Protein AF-A0A6B2GZ49-F1 (afdb_monomer_lite)

Foldseek 3Di:
DWDKDKAFDPQFWDDKWKWKQAPVRDIDTQPDWQWDPDPDRGITIIIGDNPSDPDHDFAKMKIWMWIQHPVRDIDIDIDIDGGDVVVLQVDAQLNVLVVQCLVCVLQVNDQWAALVSVLSLVLCLQPSVSPDSFGDQVSVQVCCCLQPHDHNLVVVLPPVPPSTHHSVSSSVSVVVVCLQVVLPPVPPRIHGSVSVSQSSQCSQPPVNPSTNGSVSPVVVCVSRRHD

Secondary structure (DSSP, 8-state):
-EEEEEEE-SS-EEEEEEEEE-TT--EEEE---EE-S--BTTEEEEEEES-SSS---SEEEEEEEEEEETT--EEEEEEEEEE-HHHHHT--HHHHHHTT-HHHHHTTT-SSEEHHHHHHHHHHHHT--TTSS---HHHHHHHHHHTTS--SHHHHH-SS-SSS--HHHHHHHHHHHTHHHHH-SS-SSEE-HHHHHHHHHHHH-SS-SS---HHHHHHHHHHHS--

InterPro domains:
  IPR011992 EF-hand domain pair [SSF47473] (152-223)
  IPR018247 EF-Hand 1, calcium-binding site [PS00018] (158-170)
  IPR018247 EF-Hand 1, calcium-binding site [PS00018] (205-217)

Organism: NCBI:txid2700082

pLDDT: mean 84.47, std 10.49, range [50.84, 97.06]

Sequence (227 aa):
MAVNVNAWDEKQLKEIRVFLEDPSGTRRKINEVFTGIEEDPKHQNFFAPLLPNNAVTGGVHTLIIEAEDMQKNITVKSLRVHILADKLSELDFNTAFASTGWFEWSNNYETAMNILFFNEAIYSILNQNNWDYSIDTTLVNEFGLDFGGHSQLWKKWDTNKNDHLEYSELEKGMQDLKFFEDWDKNKDNVLSEQELAEGVGKLWDVNKDNVVTPDEYERKLLKYFLP

Structure (mmCIF, N/CA/C/O backbone):
data_AF-A0A6B2GZ49-F1
#
_entry.id   AF-A0A6B2GZ49-F1
#
loop_
_atom_site.group_PDB
_atom_site.id
_atom_site.type_symbol
_atom_site.label_atom_id
_atom_site.label_alt_id
_atom_site.label_comp_id
_atom_site.label_asym_id
_atom_site.label_entity_id
_atom_site.label_seq_id
_atom_site.pdbx_PDB_ins_code
_atom_site.Cartn_x
_atom_site.Cartn_y
_atom_site.Cartn_z
_atom_site.occupancy
_atom_site.B_iso_or_equiv
_atom_site.auth_seq_id
_atom_site.auth_comp_id
_atom_site.auth_asym_id
_atom_site.auth_atom_id
_atom_site.pdbx_PDB_model_num
ATOM 1 N N . MET A 1 1 ? 3.041 -8.804 -5.126 1.00 69.19 1 MET A N 1
ATOM 2 C CA . MET A 1 1 ? 4.426 -9.221 -5.454 1.00 69.19 1 MET A CA 1
ATOM 3 C C . MET A 1 1 ? 5.069 -8.195 -6.382 1.00 69.19 1 MET A C 1
ATOM 5 O O . MET A 1 1 ? 4.459 -7.824 -7.384 1.00 69.19 1 MET A O 1
ATOM 9 N N . ALA A 1 2 ? 6.283 -7.755 -6.058 1.00 72.75 2 ALA A N 1
ATOM 10 C CA . ALA A 1 2 ? 7.067 -6.814 -6.854 1.00 72.75 2 ALA A CA 1
ATOM 11 C C . ALA A 1 2 ? 8.529 -7.271 -6.936 1.00 72.75 2 ALA A C 1
ATOM 13 O O . ALA A 1 2 ? 8.969 -8.119 -6.160 1.00 72.75 2 ALA A O 1
ATOM 14 N N . VAL A 1 3 ? 9.268 -6.725 -7.894 1.00 76.88 3 VAL A N 1
ATOM 15 C CA . VAL A 1 3 ? 10.703 -6.964 -8.064 1.00 76.88 3 VAL A CA 1
ATOM 16 C C . VAL A 1 3 ? 11.429 -5.658 -7.795 1.00 76.88 3 VAL A C 1
ATO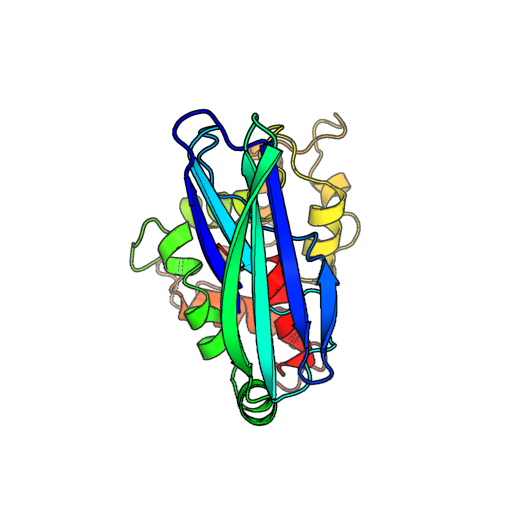M 18 O O . VAL A 1 3 ? 11.111 -4.650 -8.423 1.00 76.88 3 VAL A O 1
ATOM 21 N N . ASN A 1 4 ? 12.410 -5.680 -6.894 1.00 80.44 4 ASN A N 1
ATOM 22 C CA . ASN A 1 4 ? 13.326 -4.557 -6.741 1.00 80.44 4 ASN A CA 1
ATOM 23 C C . ASN A 1 4 ? 14.253 -4.490 -7.966 1.00 80.44 4 ASN A C 1
ATOM 25 O O . ASN A 1 4 ? 14.882 -5.486 -8.342 1.00 80.44 4 ASN A O 1
ATOM 29 N N . VAL A 1 5 ? 14.319 -3.319 -8.587 1.00 82.56 5 VAL A N 1
ATOM 30 C CA . VAL A 1 5 ? 15.188 -3.018 -9.715 1.00 82.56 5 VAL A CA 1
ATOM 31 C C . VAL A 1 5 ? 16.199 -1.969 -9.280 1.00 82.56 5 VAL A C 1
ATOM 33 O O . VAL A 1 5 ? 15.833 -0.858 -8.911 1.00 82.56 5 VAL A O 1
ATOM 36 N N . ASN A 1 6 ? 17.479 -2.314 -9.403 1.00 86.50 6 ASN A N 1
ATOM 37 C CA . ASN A 1 6 ? 18.593 -1.400 -9.202 1.00 86.50 6 ASN A CA 1
ATOM 38 C C . ASN A 1 6 ? 19.310 -1.186 -10.542 1.00 86.50 6 ASN A C 1
ATOM 40 O O . ASN A 1 6 ? 19.828 -2.137 -11.138 1.00 86.50 6 ASN A O 1
ATOM 44 N N . ALA A 1 7 ? 19.288 0.047 -11.040 1.00 85.88 7 ALA A N 1
ATOM 45 C CA . ALA A 1 7 ? 19.901 0.436 -12.300 1.00 85.88 7 ALA A CA 1
ATOM 46 C C . ALA A 1 7 ? 20.986 1.482 -12.056 1.00 85.88 7 ALA A C 1
ATOM 48 O O . ALA A 1 7 ? 20.777 2.429 -11.302 1.00 85.88 7 ALA A O 1
ATOM 49 N N . TRP A 1 8 ? 22.122 1.326 -12.736 1.00 88.38 8 TRP A N 1
ATOM 50 C CA . TRP A 1 8 ? 23.267 2.218 -12.604 1.00 88.38 8 TRP A CA 1
ATOM 51 C C . TRP A 1 8 ? 23.912 2.545 -13.951 1.00 88.38 8 TRP A C 1
ATOM 53 O O . TRP A 1 8 ? 24.100 1.647 -14.775 1.00 88.38 8 TRP A O 1
ATOM 63 N N . ASP A 1 9 ? 24.296 3.809 -14.135 1.00 88.94 9 ASP A N 1
ATOM 64 C CA . ASP A 1 9 ? 25.109 4.282 -15.256 1.00 88.94 9 ASP A CA 1
ATOM 65 C C . ASP A 1 9 ? 26.126 5.356 -14.819 1.00 88.94 9 ASP A C 1
ATOM 67 O O . ASP A 1 9 ? 25.798 6.308 -14.111 1.00 88.94 9 ASP A O 1
ATOM 71 N N . GLU A 1 10 ? 27.380 5.258 -15.277 1.00 85.38 10 GLU A N 1
ATOM 72 C CA . GLU A 1 10 ? 28.442 6.210 -14.908 1.00 85.38 10 GLU A CA 1
ATOM 73 C C . GLU A 1 10 ? 28.181 7.652 -15.381 1.00 85.38 10 GLU A C 1
ATOM 75 O O . GLU A 1 10 ? 28.682 8.616 -14.772 1.00 85.38 10 GLU A O 1
ATOM 80 N N . LYS A 1 11 ? 27.459 7.809 -16.497 1.00 85.38 11 LYS A N 1
ATOM 81 C CA . LYS A 1 11 ? 27.224 9.086 -17.173 1.00 85.38 11 LYS A CA 1
ATOM 82 C C . LYS A 1 11 ? 25.903 9.706 -16.779 1.00 85.38 11 LYS A C 1
ATOM 84 O O . LYS A 1 11 ? 25.941 10.908 -16.533 1.00 85.38 11 LYS A O 1
ATOM 89 N N . GLN A 1 12 ? 24.826 8.919 -16.750 1.00 88.25 12 GLN A N 1
ATOM 90 C CA . GLN A 1 12 ? 23.478 9.184 -16.226 1.00 88.25 12 GLN A CA 1
ATOM 91 C C . GLN A 1 12 ? 22.461 8.313 -16.977 1.00 88.25 12 GLN A C 1
ATOM 93 O O . GLN A 1 12 ? 22.558 8.116 -18.194 1.00 88.25 12 GLN A O 1
ATOM 98 N N . LEU A 1 13 ? 21.434 7.877 -16.255 1.00 87.19 13 LEU A N 1
ATOM 99 C CA . LEU A 1 13 ? 20.252 7.229 -16.805 1.00 87.19 13 LEU A CA 1
ATOM 100 C C . LEU A 1 13 ? 19.323 8.291 -17.405 1.00 87.19 13 LEU A C 1
ATOM 102 O O . LEU A 1 13 ? 19.062 9.325 -16.792 1.00 87.19 13 LEU A O 1
ATOM 106 N N . LYS A 1 14 ? 18.821 8.033 -18.612 1.00 88.69 14 LYS A N 1
ATOM 107 C CA . LYS A 1 14 ? 17.842 8.886 -19.293 1.00 88.69 14 LYS A CA 1
ATOM 108 C C . LYS A 1 14 ? 16.415 8.413 -19.043 1.00 88.69 14 LYS A C 1
ATOM 110 O O . LYS A 1 14 ? 15.544 9.222 -18.747 1.00 88.69 14 LYS A O 1
ATOM 115 N N . GLU A 1 15 ? 16.159 7.123 -19.232 1.00 87.88 15 GLU A N 1
ATOM 116 C CA . GLU A 1 15 ? 14.835 6.529 -19.038 1.00 87.88 15 GLU A CA 1
ATOM 117 C C . GLU A 1 15 ? 14.992 5.069 -18.618 1.00 87.88 15 GLU A C 1
ATOM 119 O O . GLU A 1 15 ? 15.836 4.348 -19.154 1.00 87.88 15 GLU A O 1
ATOM 124 N N . ILE A 1 16 ? 14.135 4.617 -17.705 1.00 87.62 16 ILE A N 1
ATOM 125 C CA . ILE A 1 16 ? 13.934 3.196 -17.448 1.00 87.62 16 ILE A CA 1
ATOM 126 C C . ILE A 1 16 ? 12.504 2.834 -17.827 1.00 87.62 16 ILE A C 1
ATOM 128 O O . ILE A 1 16 ? 11.543 3.473 -17.402 1.00 87.62 16 ILE A O 1
ATOM 132 N N . ARG A 1 17 ? 12.361 1.797 -18.651 1.00 90.44 17 ARG A N 1
ATOM 133 C CA . ARG A 1 17 ? 11.072 1.255 -19.076 1.00 90.44 17 ARG A CA 1
ATOM 134 C C . ARG A 1 17 ? 10.942 -0.168 -18.570 1.00 90.44 17 ARG A C 1
ATOM 136 O O . ARG A 1 17 ? 11.808 -1.008 -18.814 1.00 90.44 17 ARG A O 1
ATOM 143 N N . VAL A 1 18 ? 9.826 -0.446 -17.914 1.00 89.75 18 VAL A N 1
ATOM 144 C CA . VAL A 1 18 ? 9.520 -1.768 -17.375 1.00 89.75 18 VAL A CA 1
ATOM 145 C C . VAL A 1 18 ? 8.369 -2.370 -18.154 1.00 89.75 18 VAL A C 1
ATOM 147 O O . VAL A 1 18 ? 7.379 -1.700 -18.455 1.00 89.75 18 VAL A O 1
ATOM 150 N N . PHE A 1 19 ? 8.497 -3.647 -18.487 1.00 89.94 19 PHE A N 1
ATOM 151 C CA . PHE A 1 19 ? 7.467 -4.394 -19.180 1.00 89.94 19 PHE A CA 1
ATOM 152 C C . PHE A 1 19 ? 7.250 -5.741 -18.517 1.00 89.94 19 PHE A C 1
ATOM 154 O O . PHE A 1 19 ? 8.199 -6.376 -18.064 1.00 89.94 19 PHE A O 1
ATOM 161 N N . LEU A 1 20 ? 6.006 -6.198 -18.528 1.00 89.00 20 LEU A N 1
ATOM 162 C CA . LEU A 1 20 ? 5.667 -7.574 -18.211 1.00 89.00 20 LEU A CA 1
ATOM 163 C C . LEU A 1 20 ? 5.231 -8.273 -19.491 1.00 89.00 20 LEU A C 1
ATOM 165 O O . LEU A 1 20 ? 4.339 -7.789 -20.187 1.00 89.00 20 LEU A O 1
ATOM 169 N N . GLU A 1 21 ? 5.855 -9.399 -19.790 1.00 90.38 21 GLU A N 1
ATOM 170 C CA . GLU A 1 21 ? 5.399 -10.341 -20.802 1.00 90.38 21 GLU A CA 1
ATOM 171 C C . GLU A 1 21 ? 4.699 -11.512 -20.113 1.00 90.38 21 GLU A C 1
ATOM 173 O O . GLU A 1 21 ? 5.266 -12.127 -19.206 1.00 90.38 21 GLU A O 1
ATOM 178 N N . ASP A 1 22 ? 3.462 -11.790 -20.516 1.00 87.69 22 ASP A N 1
ATOM 179 C CA . ASP A 1 22 ? 2.665 -12.885 -19.965 1.00 87.69 22 ASP A CA 1
ATOM 180 C C . ASP A 1 22 ? 3.006 -14.250 -20.618 1.00 87.69 22 ASP A C 1
ATOM 182 O O . ASP A 1 22 ? 3.751 -14.301 -21.602 1.00 87.69 22 ASP A O 1
ATOM 186 N N . PRO A 1 23 ? 2.455 -15.381 -20.130 1.00 88.44 23 PRO A N 1
ATOM 187 C CA . PRO A 1 23 ? 2.721 -16.705 -20.697 1.00 88.44 23 PRO A CA 1
ATOM 188 C C . PRO A 1 23 ? 2.278 -16.875 -22.158 1.00 88.44 23 PRO A C 1
ATOM 190 O O . PRO A 1 23 ? 2.717 -17.817 -22.818 1.00 88.44 23 PRO A O 1
ATOM 193 N N . SER A 1 24 ? 1.404 -15.997 -22.666 1.00 88.69 24 SER A N 1
ATOM 194 C CA . SER A 1 24 ? 0.998 -15.971 -24.076 1.00 88.69 24 SER A CA 1
ATOM 195 C C . SER A 1 24 ? 1.991 -15.212 -24.968 1.00 88.69 24 SER A C 1
ATOM 197 O O . SER A 1 24 ? 1.879 -15.272 -26.193 1.00 88.69 24 SER A O 1
ATOM 199 N N . GLY A 1 25 ? 2.971 -14.526 -24.369 1.00 88.12 25 GLY A N 1
ATOM 200 C CA . GLY A 1 25 ? 3.918 -13.645 -25.049 1.00 88.12 25 GLY A CA 1
ATOM 201 C C . GLY A 1 25 ? 3.404 -12.212 -25.216 1.00 88.12 25 GLY A C 1
ATOM 202 O O . GLY A 1 25 ? 4.013 -11.421 -25.938 1.00 88.12 25 GLY A O 1
ATOM 203 N N . THR A 1 26 ? 2.283 -11.849 -24.584 1.00 89.56 26 THR A N 1
ATOM 204 C CA . THR A 1 26 ? 1.758 -10.484 -24.663 1.00 89.56 26 THR A CA 1
ATOM 205 C C . THR A 1 26 ? 2.559 -9.581 -23.736 1.00 89.56 26 THR A C 1
ATOM 207 O O . THR A 1 26 ? 2.560 -9.753 -22.518 1.00 89.56 26 THR A O 1
ATOM 210 N N . ARG A 1 27 ? 3.230 -8.584 -24.320 1.00 89.94 27 ARG A N 1
ATOM 211 C CA . ARG A 1 27 ? 4.044 -7.601 -23.600 1.00 89.94 27 ARG A CA 1
ATOM 212 C C . ARG A 1 27 ? 3.245 -6.334 -23.296 1.00 89.94 27 ARG A C 1
ATOM 214 O O . ARG A 1 27 ? 2.727 -5.689 -24.207 1.00 89.94 27 ARG A O 1
ATOM 221 N N . ARG A 1 28 ? 3.224 -5.922 -22.027 1.00 88.38 28 ARG A N 1
ATOM 222 C CA . ARG A 1 28 ? 2.623 -4.665 -21.547 1.00 88.38 28 ARG A CA 1
ATOM 223 C C . ARG A 1 28 ? 3.654 -3.798 -20.836 1.00 88.38 28 ARG A C 1
ATOM 225 O O . ARG A 1 28 ? 4.482 -4.326 -20.100 1.00 88.38 28 ARG A O 1
ATOM 232 N N . LYS A 1 29 ? 3.607 -2.478 -21.042 1.00 88.00 29 LYS A N 1
ATOM 233 C CA . LYS A 1 29 ? 4.392 -1.527 -20.239 1.00 88.00 29 LYS A CA 1
ATOM 234 C C . LYS A 1 29 ? 3.768 -1.428 -18.845 1.00 88.00 29 LYS A C 1
ATOM 236 O O . LYS A 1 29 ? 2.545 -1.362 -18.737 1.00 88.00 29 LYS A O 1
ATOM 241 N N . ILE A 1 30 ? 4.604 -1.438 -17.814 1.00 83.31 30 ILE A N 1
ATOM 242 C CA . ILE A 1 30 ? 4.211 -1.167 -16.430 1.00 83.31 30 ILE A CA 1
ATOM 243 C C . ILE A 1 30 ? 4.469 0.318 -16.197 1.00 83.31 30 ILE A C 1
ATOM 245 O O . ILE A 1 30 ? 5.602 0.773 -16.369 1.00 83.31 30 ILE A O 1
ATOM 249 N N . ASN A 1 31 ? 3.412 1.073 -15.907 1.00 73.94 31 ASN A N 1
ATOM 250 C CA . ASN A 1 31 ? 3.520 2.513 -15.670 1.00 73.94 31 ASN A CA 1
ATOM 251 C C . ASN A 1 31 ? 3.629 2.819 -14.176 1.00 73.94 31 ASN A C 1
ATOM 253 O O . ASN A 1 31 ? 4.258 3.803 -13.806 1.00 73.94 31 ASN A O 1
ATOM 257 N N . GLU A 1 32 ? 3.051 1.963 -13.336 1.00 68.88 32 GLU A N 1
ATOM 258 C CA . GLU A 1 32 ? 3.171 2.034 -11.888 1.00 68.88 32 GLU A CA 1
ATOM 259 C C . GLU A 1 32 ? 4.512 1.415 -11.472 1.00 68.88 32 GLU A C 1
ATOM 261 O O . GLU A 1 32 ? 4.638 0.198 -11.363 1.00 68.88 32 GLU A O 1
ATOM 266 N N . VAL A 1 33 ? 5.543 2.240 -11.298 1.00 67.50 33 VAL A N 1
ATOM 267 C CA . VAL A 1 33 ? 6.805 1.841 -10.659 1.00 67.50 33 VAL A CA 1
ATOM 268 C C . VAL A 1 33 ? 6.977 2.667 -9.393 1.00 67.50 33 VAL A C 1
ATOM 270 O O . VAL A 1 33 ? 6.826 3.885 -9.431 1.00 67.50 33 VAL A O 1
ATOM 273 N N . PHE A 1 34 ? 7.274 2.010 -8.275 1.00 65.62 34 PHE A N 1
ATOM 274 C CA . PHE A 1 34 ? 7.452 2.683 -6.988 1.00 65.62 34 PHE A CA 1
ATOM 275 C C . PHE A 1 34 ? 8.923 3.049 -6.833 1.00 65.62 34 PHE A C 1
ATOM 277 O O . PHE A 1 34 ? 9.761 2.174 -6.632 1.00 65.62 34 PHE A O 1
ATOM 284 N N . THR A 1 35 ? 9.270 4.319 -7.017 1.00 60.31 35 THR A N 1
ATOM 285 C CA . THR A 1 35 ? 10.658 4.786 -6.906 1.00 60.31 35 THR A CA 1
ATOM 286 C C . THR A 1 35 ? 11.060 4.951 -5.448 1.00 60.31 35 THR A C 1
ATOM 288 O O . THR A 1 35 ? 10.361 5.620 -4.689 1.00 60.31 35 THR A O 1
ATOM 291 N N . GLY A 1 36 ? 12.211 4.391 -5.074 1.00 54.72 36 GLY A N 1
ATOM 292 C CA . GLY A 1 36 ? 12.835 4.660 -3.784 1.00 54.72 36 GLY A CA 1
ATOM 293 C C . GLY A 1 36 ? 13.240 6.132 -3.634 1.00 54.72 36 GLY A C 1
ATOM 294 O O . GLY A 1 36 ? 13.261 6.895 -4.596 1.00 54.72 36 GLY A O 1
ATOM 295 N N . ILE A 1 37 ? 13.579 6.519 -2.404 1.00 50.84 37 ILE A N 1
ATOM 296 C CA . ILE A 1 37 ? 13.772 7.915 -1.963 1.00 50.84 37 ILE A CA 1
ATOM 297 C C . ILE A 1 37 ? 15.054 8.573 -2.540 1.00 50.84 37 ILE A C 1
ATOM 299 O O . ILE A 1 37 ? 15.236 9.782 -2.425 1.00 50.84 37 ILE A O 1
ATOM 303 N N . GLU A 1 38 ? 15.950 7.825 -3.196 1.00 54.38 38 GLU A N 1
ATOM 304 C CA . GLU A 1 38 ? 17.205 8.370 -3.740 1.00 54.38 38 GLU A CA 1
ATOM 305 C C . GLU A 1 38 ? 17.139 8.641 -5.251 1.00 54.38 38 GLU A C 1
ATOM 307 O O . GLU A 1 38 ? 17.207 7.730 -6.077 1.00 54.38 38 GLU A O 1
ATOM 312 N N . GLU A 1 39 ? 17.088 9.925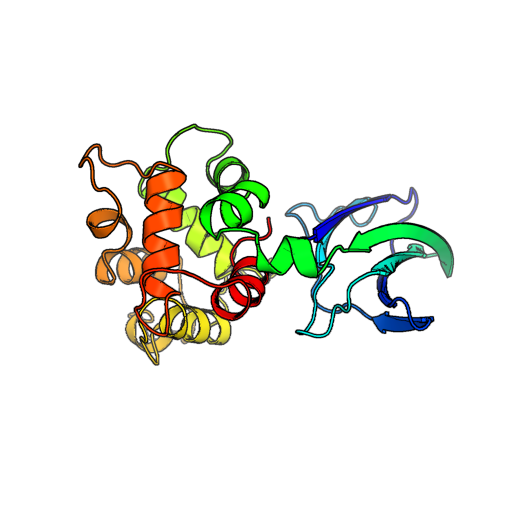 -5.611 1.00 58.47 39 GLU A N 1
ATOM 313 C CA . GLU A 1 39 ? 17.289 10.415 -6.977 1.00 58.47 39 GLU A CA 1
ATOM 314 C C . GLU A 1 39 ? 18.769 10.712 -7.243 1.00 58.47 39 GLU A C 1
ATOM 316 O O . GLU A 1 39 ? 19.197 11.865 -7.349 1.00 58.47 39 GLU A O 1
ATOM 321 N N . ASP A 1 40 ? 19.584 9.668 -7.380 1.00 75.62 40 ASP A N 1
ATOM 322 C CA . ASP A 1 40 ? 20.835 9.835 -8.109 1.00 75.62 40 ASP A CA 1
ATOM 323 C C . ASP A 1 40 ? 20.522 9.656 -9.602 1.00 75.62 40 ASP A C 1
ATOM 325 O O . ASP A 1 40 ? 20.134 8.570 -10.033 1.00 75.62 40 ASP A O 1
ATOM 329 N N . PRO A 1 41 ? 20.718 10.664 -10.466 1.00 76.25 41 PRO A N 1
ATOM 330 C CA . PRO A 1 41 ? 20.489 10.492 -11.899 1.00 76.25 41 PRO A CA 1
ATOM 331 C C . PRO A 1 41 ? 21.420 9.430 -12.524 1.00 76.25 41 PRO A C 1
ATOM 333 O O . PRO A 1 41 ? 21.246 9.053 -13.682 1.00 76.25 41 PRO A O 1
ATOM 336 N N . LYS A 1 42 ? 22.408 8.924 -11.775 1.00 85.56 42 LYS A N 1
ATOM 337 C CA . LYS A 1 42 ? 23.225 7.755 -12.107 1.00 85.56 42 LYS A CA 1
ATOM 338 C C . LYS A 1 42 ? 22.725 6.447 -11.506 1.00 85.56 42 LYS A C 1
ATOM 340 O O . LYS A 1 42 ? 23.051 5.413 -12.075 1.00 85.56 42 LYS A O 1
ATOM 345 N N . HIS A 1 43 ? 21.982 6.467 -10.399 1.00 84.62 43 HIS A N 1
ATOM 346 C CA . HIS A 1 43 ? 21.477 5.273 -9.719 1.00 84.62 43 HIS A CA 1
ATOM 347 C C . HIS A 1 43 ? 19.975 5.399 -9.463 1.00 84.62 43 HIS A C 1
ATOM 349 O O . HIS A 1 43 ? 19.540 6.244 -8.690 1.00 84.62 43 HIS A O 1
ATOM 355 N N . GLN A 1 44 ? 19.184 4.510 -10.055 1.00 80.69 44 GLN A N 1
ATOM 356 C CA . GLN A 1 44 ? 17.757 4.417 -9.757 1.00 80.69 44 GLN A CA 1
ATOM 357 C C . GLN A 1 44 ? 17.449 3.089 -9.073 1.00 80.69 44 GLN A C 1
ATOM 359 O O . GLN A 1 44 ? 17.840 2.024 -9.560 1.00 80.69 44 GLN A O 1
ATOM 364 N N . ASN A 1 45 ? 16.729 3.165 -7.956 1.00 81.44 45 ASN A N 1
ATOM 365 C CA . ASN A 1 45 ? 16.183 2.023 -7.233 1.00 81.44 45 ASN A CA 1
ATOM 366 C C . ASN A 1 45 ? 14.662 2.161 -7.191 1.00 81.44 45 ASN A C 1
ATOM 368 O O . ASN A 1 45 ? 14.151 3.190 -6.754 1.00 81.44 45 ASN A O 1
ATOM 372 N N . PHE A 1 46 ? 13.941 1.157 -7.677 1.00 77.31 46 PHE A N 1
ATOM 373 C CA . PHE A 1 46 ? 12.482 1.167 -7.674 1.00 77.31 46 PHE A CA 1
ATOM 374 C C . PHE A 1 46 ? 11.912 -0.252 -7.635 1.00 77.31 46 PHE A C 1
ATOM 376 O O . PHE A 1 46 ? 12.575 -1.221 -8.013 1.00 77.31 46 PHE A O 1
ATOM 383 N N . PHE A 1 47 ? 10.652 -0.377 -7.234 1.00 77.56 47 PHE A N 1
ATOM 384 C CA . PHE A 1 47 ? 9.913 -1.629 -7.250 1.00 77.56 47 PHE A CA 1
ATOM 385 C C . PHE A 1 47 ? 8.978 -1.689 -8.457 1.00 77.56 47 PHE A C 1
ATOM 387 O O . PHE A 1 47 ? 8.131 -0.824 -8.682 1.00 77.56 47 PHE A O 1
ATOM 394 N N . ALA A 1 48 ? 9.143 -2.744 -9.251 1.00 79.31 48 ALA A N 1
ATOM 395 C CA . ALA A 1 48 ? 8.285 -3.064 -10.379 1.00 79.31 48 ALA A CA 1
ATOM 396 C C . ALA A 1 48 ? 7.217 -4.084 -9.945 1.00 79.31 48 ALA A C 1
ATOM 398 O O . ALA A 1 48 ? 7.565 -5.244 -9.684 1.00 79.31 48 ALA A O 1
ATOM 399 N N . PRO A 1 49 ? 5.928 -3.711 -9.874 1.00 74.44 49 PRO A N 1
ATOM 400 C CA . PRO A 1 49 ? 4.870 -4.654 -9.548 1.00 74.44 49 PRO A CA 1
ATOM 401 C C . PRO A 1 49 ? 4.718 -5.678 -10.673 1.00 74.44 49 PRO A C 1
ATOM 403 O O . PRO A 1 49 ? 4.761 -5.347 -11.855 1.00 74.44 49 PRO A O 1
ATOM 406 N N . LEU A 1 50 ? 4.476 -6.939 -10.321 1.00 73.88 50 LEU A N 1
ATOM 407 C CA . LEU A 1 50 ? 4.204 -7.985 -11.316 1.00 73.88 50 LEU A CA 1
ATOM 408 C C . LEU A 1 50 ? 2.733 -7.998 -11.771 1.00 73.88 50 LEU A C 1
ATOM 410 O O . LEU A 1 50 ? 2.365 -8.724 -12.693 1.00 73.88 50 LEU A O 1
ATOM 414 N N . LEU A 1 51 ? 1.889 -7.176 -11.146 1.00 69.94 51 LEU A N 1
ATOM 415 C CA . LEU A 1 51 ? 0.434 -7.250 -11.226 1.00 69.94 51 LEU A CA 1
ATOM 416 C C . LEU A 1 51 ? -0.208 -5.864 -11.455 1.00 69.94 51 LEU A C 1
ATOM 418 O O . LEU A 1 51 ? -0.922 -5.376 -10.587 1.00 69.94 51 LEU A O 1
ATOM 422 N N . PRO A 1 5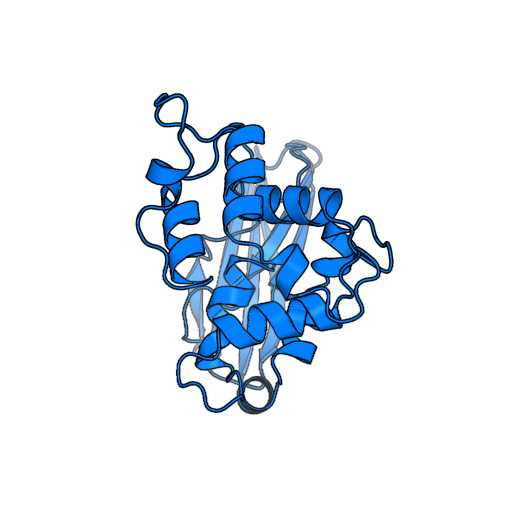2 ? 0.002 -5.197 -12.602 1.00 55.31 52 PRO A N 1
ATOM 423 C CA . PRO A 1 52 ? -0.580 -3.872 -12.812 1.00 55.31 52 PRO A CA 1
ATOM 424 C C . PRO A 1 52 ? -2.115 -3.864 -12.920 1.00 55.31 52 PRO A C 1
ATOM 426 O O . PRO A 1 52 ? -2.708 -2.844 -12.624 1.00 55.31 52 PRO A O 1
ATOM 429 N N . ASN A 1 53 ? -2.779 -4.962 -13.320 1.00 54.38 53 ASN A N 1
ATOM 430 C CA . ASN A 1 53 ? -4.252 -5.063 -13.382 1.00 54.38 53 ASN A CA 1
ATOM 431 C C . ASN A 1 53 ? -4.694 -6.524 -13.588 1.00 54.38 53 ASN A C 1
ATOM 433 O O . ASN A 1 53 ? -4.474 -7.023 -14.692 1.00 54.38 53 ASN A O 1
ATOM 437 N N . ASN A 1 54 ? -5.264 -7.180 -12.560 1.00 52.75 54 ASN A N 1
ATOM 438 C CA . ASN A 1 54 ? -6.127 -8.394 -12.494 1.00 52.75 54 ASN A CA 1
ATOM 439 C C . ASN A 1 54 ? -5.988 -9.528 -13.550 1.00 52.75 54 ASN A C 1
ATOM 441 O O . ASN A 1 54 ? -6.887 -10.347 -13.712 1.00 52.75 54 ASN A O 1
ATOM 445 N N . ALA A 1 55 ? -4.899 -9.586 -14.309 1.00 53.97 55 ALA A N 1
ATOM 446 C CA . ALA A 1 55 ? -4.779 -10.383 -15.533 1.00 53.97 55 ALA A CA 1
ATOM 447 C C . ALA A 1 55 ? -3.507 -11.226 -15.527 1.00 53.97 55 ALA A C 1
ATOM 449 O O . ALA A 1 55 ? -2.875 -11.435 -16.562 1.00 53.97 55 ALA A O 1
ATOM 450 N N . VAL A 1 56 ? -3.072 -11.659 -14.350 1.00 60.12 56 VAL A N 1
ATOM 451 C CA .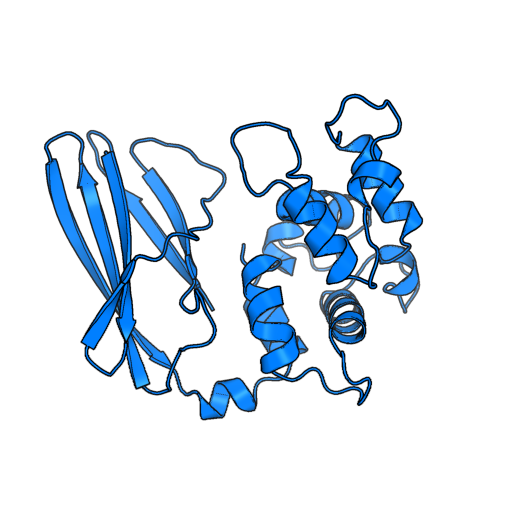 VAL A 1 56 ? -1.956 -12.589 -14.264 1.00 60.12 56 VAL A CA 1
ATOM 452 C C . VAL A 1 56 ? -2.508 -13.994 -14.245 1.00 60.12 56 VAL A C 1
ATOM 454 O O . VAL A 1 56 ? -2.931 -14.539 -13.235 1.00 60.12 56 VAL A O 1
ATOM 457 N N . THR A 1 57 ? -2.508 -14.577 -15.435 1.00 66.44 57 THR A N 1
ATOM 458 C CA . THR A 1 57 ? -2.700 -16.007 -15.606 1.00 66.44 57 THR A CA 1
ATOM 459 C C . THR A 1 57 ? -1.510 -16.737 -15.001 1.00 66.44 57 THR A C 1
ATOM 461 O O . THR A 1 57 ? -0.367 -16.306 -15.177 1.00 66.44 57 THR A O 1
ATOM 464 N N . GLY A 1 58 ? -1.758 -17.863 -14.334 1.00 76.25 58 GLY A N 1
ATOM 465 C CA . GLY A 1 58 ? -0.680 -18.746 -13.903 1.00 76.25 58 GLY A CA 1
ATOM 466 C C . GLY A 1 58 ? 0.240 -19.112 -15.073 1.00 76.25 58 GLY A C 1
ATOM 467 O O . GLY A 1 58 ? -0.198 -19.203 -16.223 1.00 76.25 58 GLY A O 1
ATOM 468 N N . GLY A 1 59 ? 1.524 -19.289 -14.787 1.00 83.75 59 GLY A N 1
ATOM 469 C CA . GLY A 1 59 ? 2.549 -19.592 -15.777 1.00 83.75 59 GLY A CA 1
ATOM 470 C C . GLY A 1 59 ? 3.790 -18.720 -15.633 1.00 83.75 59 GLY A C 1
ATOM 471 O O . GLY A 1 59 ? 3.982 -18.012 -14.643 1.00 83.75 59 GLY A O 1
ATOM 472 N N . VAL A 1 60 ? 4.682 -18.819 -16.614 1.00 89.19 60 VAL A N 1
ATOM 473 C CA . VAL A 1 60 ? 5.945 -18.079 -16.605 1.00 89.19 60 VAL A CA 1
ATOM 474 C C . VAL A 1 60 ? 5.729 -16.700 -17.209 1.00 89.19 60 VAL A C 1
ATOM 476 O O . VAL A 1 60 ? 5.462 -16.591 -18.401 1.00 89.19 60 VAL A O 1
ATOM 479 N N . HIS A 1 61 ? 5.894 -15.670 -16.389 1.00 87.94 61 HIS A N 1
ATOM 480 C CA . HIS A 1 61 ? 5.950 -14.277 -16.819 1.00 87.94 61 HIS A CA 1
ATOM 481 C C . HIS A 1 61 ? 7.405 -13.844 -16.955 1.00 87.94 61 HIS A C 1
ATOM 483 O O . HIS A 1 61 ? 8.276 -14.325 -16.223 1.00 87.94 61 HIS A O 1
ATOM 489 N N . THR A 1 62 ? 7.673 -12.916 -17.864 1.00 91.06 62 THR A N 1
ATOM 490 C CA . THR A 1 62 ? 8.998 -12.313 -18.019 1.00 91.06 62 THR A CA 1
ATOM 491 C C . THR A 1 62 ? 8.902 -10.825 -17.718 1.00 91.06 62 THR A C 1
ATOM 493 O O . THR A 1 62 ? 8.301 -10.066 -18.476 1.00 91.06 62 THR A O 1
ATOM 496 N N . LEU A 1 63 ? 9.511 -10.397 -16.615 1.00 90.06 63 LEU A N 1
ATOM 497 C CA . LEU A 1 63 ? 9.749 -8.983 -16.357 1.00 90.06 63 LEU A CA 1
ATOM 498 C C . LEU A 1 63 ? 10.937 -8.541 -17.210 1.00 90.06 63 LEU A C 1
ATOM 500 O O . LEU A 1 63 ? 11.994 -9.168 -17.166 1.00 90.06 63 LEU A O 1
ATOM 504 N N . ILE A 1 64 ? 10.768 -7.479 -17.986 1.00 92.62 64 ILE A N 1
ATOM 505 C CA . ILE A 1 64 ? 11.776 -6.932 -18.892 1.00 92.62 64 ILE A CA 1
ATOM 506 C C . ILE A 1 64 ? 12.046 -5.492 -18.466 1.00 92.62 64 ILE A C 1
ATOM 508 O O . ILE A 1 64 ? 11.134 -4.666 -18.449 1.00 92.62 64 ILE A O 1
ATOM 512 N N . ILE A 1 65 ? 13.301 -5.196 -18.148 1.00 92.38 65 ILE A N 1
ATOM 513 C CA . ILE A 1 65 ? 13.781 -3.858 -17.815 1.00 92.38 65 ILE A CA 1
ATOM 514 C C . ILE A 1 65 ? 14.652 -3.371 -18.966 1.00 92.38 65 ILE A C 1
ATOM 516 O O . ILE A 1 65 ? 15.647 -4.012 -19.312 1.00 92.38 65 ILE A O 1
ATOM 520 N N . GLU A 1 66 ? 14.286 -2.234 -19.541 1.00 94.31 66 GLU A N 1
ATOM 521 C CA . GLU A 1 66 ? 15.108 -1.496 -20.493 1.00 94.31 66 GLU A CA 1
ATOM 522 C C . GLU A 1 66 ? 15.614 -0.222 -19.821 1.00 94.31 66 GLU A C 1
ATOM 524 O O . GLU A 1 66 ? 14.812 0.617 -19.420 1.00 94.31 66 GLU A O 1
ATOM 529 N N . ALA A 1 67 ? 16.931 -0.068 -19.718 1.00 92.00 67 ALA A N 1
ATOM 530 C CA . ALA A 1 67 ? 17.565 1.159 -19.253 1.00 92.00 67 ALA A CA 1
ATOM 531 C C . ALA A 1 67 ? 18.234 1.856 -20.442 1.00 92.00 67 ALA A C 1
ATOM 533 O O . ALA A 1 67 ? 19.073 1.256 -21.118 1.00 92.00 67 ALA A O 1
ATOM 534 N N . GLU A 1 68 ? 17.839 3.098 -20.704 1.00 93.31 68 GLU A N 1
ATOM 535 C CA . GLU A 1 68 ? 18.419 3.978 -21.715 1.00 93.31 68 GLU A CA 1
ATOM 536 C C . GLU A 1 68 ? 19.310 5.014 -21.024 1.00 93.31 68 GLU A C 1
ATOM 538 O O . GLU A 1 68 ? 18.858 5.701 -20.108 1.00 93.31 68 GLU A O 1
ATOM 543 N N . ASP A 1 69 ? 20.563 5.143 -21.458 1.00 92.44 69 ASP A N 1
ATOM 544 C CA . ASP A 1 69 ? 21.481 6.173 -20.962 1.00 92.44 69 ASP A CA 1
ATOM 545 C C . ASP A 1 69 ? 21.342 7.500 -21.742 1.00 92.44 69 ASP A C 1
ATOM 547 O O . ASP A 1 69 ? 20.653 7.607 -22.766 1.00 92.44 69 ASP A O 1
ATOM 551 N N . MET A 1 70 ? 22.040 8.542 -21.287 1.00 91.00 70 MET A N 1
ATOM 552 C CA . MET A 1 70 ? 22.055 9.848 -21.967 1.00 91.00 70 MET A CA 1
ATOM 553 C C . MET A 1 70 ? 22.703 9.831 -23.365 1.00 91.00 70 MET A C 1
ATOM 555 O O . MET A 1 70 ? 22.489 10.751 -24.159 1.00 91.00 70 MET A O 1
ATOM 559 N N . GLN A 1 71 ? 23.471 8.790 -23.695 1.00 93.69 71 GLN A N 1
ATOM 560 C CA . GLN A 1 71 ? 24.046 8.556 -25.025 1.00 93.69 71 GLN A CA 1
ATOM 561 C C . GLN A 1 71 ? 23.126 7.716 -25.928 1.00 93.69 71 GLN A C 1
ATOM 563 O O . GLN A 1 71 ? 23.467 7.488 -27.090 1.00 93.69 71 GLN A O 1
ATOM 568 N N . LYS A 1 72 ? 21.935 7.338 -25.438 1.00 92.25 72 LYS A N 1
ATOM 569 C CA . LYS A 1 72 ? 20.945 6.469 -26.091 1.00 92.25 72 LYS A CA 1
ATOM 570 C C . LYS A 1 72 ? 21.382 5.007 -26.234 1.00 92.25 72 LYS A C 1
ATOM 572 O O . LYS A 1 72 ? 20.813 4.285 -27.057 1.00 92.25 72 LYS A O 1
ATOM 577 N N . ASN A 1 73 ? 22.363 4.551 -25.459 1.00 93.50 73 ASN A N 1
ATOM 578 C CA . ASN A 1 73 ? 22.637 3.123 -25.338 1.00 93.50 73 ASN A CA 1
ATOM 579 C C . ASN A 1 73 ? 21.522 2.482 -24.511 1.00 93.50 73 ASN A C 1
ATOM 581 O O . ASN A 1 73 ? 21.119 3.022 -23.483 1.00 93.50 73 ASN A O 1
ATOM 585 N N . ILE A 1 74 ? 21.027 1.328 -24.962 1.00 94.31 74 ILE A N 1
ATOM 586 C CA . ILE A 1 74 ? 19.954 0.599 -24.283 1.00 94.31 74 ILE A CA 1
ATOM 587 C C . ILE A 1 74 ? 20.501 -0.727 -23.771 1.00 94.31 74 ILE A C 1
ATOM 589 O O . ILE A 1 74 ? 20.960 -1.563 -24.553 1.00 94.31 74 ILE A O 1
ATOM 593 N N . THR A 1 75 ? 20.396 -0.937 -22.462 1.00 95.00 75 THR A N 1
ATOM 594 C CA . THR A 1 75 ? 20.634 -2.234 -21.826 1.00 95.00 75 THR A CA 1
ATOM 595 C C . THR A 1 75 ? 19.301 -2.883 -21.493 1.00 95.00 75 THR A C 1
ATOM 597 O O . THR A 1 75 ? 18.434 -2.256 -20.891 1.00 95.00 75 THR A O 1
ATOM 600 N N . VAL A 1 76 ? 19.148 -4.159 -21.856 1.00 95.50 76 VAL A N 1
ATOM 601 C CA . VAL A 1 76 ? 17.955 -4.949 -21.538 1.00 95.50 76 VAL A CA 1
ATOM 602 C C . VAL A 1 76 ? 18.317 -6.062 -20.563 1.00 95.50 76 VAL A C 1
ATOM 604 O O . VAL A 1 76 ? 19.242 -6.845 -20.804 1.00 95.50 76 VAL A O 1
ATOM 607 N N . LYS A 1 77 ? 17.569 -6.157 -19.466 1.00 94.69 77 LYS A N 1
ATOM 608 C CA . LYS A 1 77 ? 17.601 -7.286 -18.533 1.00 94.69 77 LYS A CA 1
ATOM 609 C C . LYS A 1 77 ? 16.221 -7.911 -18.449 1.00 94.69 77 LYS A C 1
ATOM 611 O O . LYS A 1 77 ? 15.213 -7.228 -18.589 1.00 94.69 77 LYS A O 1
ATOM 616 N N . SER A 1 78 ? 16.183 -9.218 -18.232 1.00 93.25 78 SER A N 1
ATOM 617 C CA . SER A 1 78 ? 14.934 -9.937 -18.026 1.00 93.25 78 SER A CA 1
ATOM 618 C C . SER A 1 78 ? 15.025 -10.872 -16.830 1.00 93.25 78 SER A C 1
ATOM 620 O O . SER A 1 78 ? 16.073 -11.465 -16.566 1.00 93.25 78 SER A O 1
ATOM 622 N N . LEU A 1 79 ? 13.911 -10.995 -16.115 1.00 90.81 79 LEU A N 1
ATOM 623 C CA . LEU A 1 79 ? 13.714 -11.926 -15.016 1.00 90.81 79 LEU A CA 1
ATOM 624 C C . LEU A 1 79 ? 12.472 -12.759 -15.316 1.00 90.81 79 LEU A C 1
ATOM 626 O O . LEU A 1 79 ? 11.385 -12.220 -15.513 1.00 90.81 79 LEU A O 1
ATOM 630 N N . ARG A 1 80 ? 12.634 -14.081 -15.342 1.00 89.81 80 ARG A N 1
ATOM 631 C CA . ARG A 1 80 ? 11.509 -15.007 -15.484 1.00 89.81 80 ARG A CA 1
ATOM 632 C C . ARG A 1 80 ? 10.967 -15.337 -14.104 1.00 89.81 80 ARG A C 1
ATOM 634 O O . ARG A 1 80 ? 11.712 -15.818 -13.254 1.00 89.81 80 ARG A O 1
ATOM 641 N N . VAL A 1 81 ? 9.676 -15.108 -13.908 1.00 84.94 81 VAL A N 1
ATOM 642 C CA . VAL A 1 81 ? 8.964 -15.386 -12.663 1.00 84.94 81 VAL A CA 1
ATOM 643 C C . VAL A 1 81 ? 7.882 -16.412 -12.956 1.00 84.94 81 VAL A C 1
ATOM 645 O O . VAL A 1 81 ? 7.068 -16.231 -13.860 1.00 84.94 81 VAL A O 1
ATOM 648 N N . HIS A 1 82 ? 7.884 -17.514 -12.212 1.00 84.69 82 HIS A N 1
ATOM 649 C CA . HIS A 1 82 ? 6.833 -18.516 -12.321 1.00 84.69 82 HIS A CA 1
ATOM 650 C C . HIS A 1 82 ? 5.726 -18.185 -11.325 1.00 84.69 82 HIS A C 1
ATOM 652 O O . HIS A 1 82 ? 5.943 -18.249 -10.118 1.00 84.69 82 HIS A O 1
ATOM 658 N N . ILE A 1 83 ? 4.555 -17.821 -11.841 1.00 79.12 83 ILE A N 1
ATOM 659 C CA . ILE A 1 83 ? 3.393 -17.485 -11.027 1.00 79.12 83 ILE A CA 1
ATOM 660 C C . ILE A 1 83 ? 2.469 -18.695 -10.987 1.00 79.12 83 ILE A C 1
ATOM 662 O O . ILE A 1 83 ? 1.924 -19.116 -12.007 1.00 79.12 83 ILE A O 1
ATOM 666 N N . LEU A 1 84 ? 2.309 -19.261 -9.798 1.00 77.12 84 LEU A N 1
ATOM 667 C CA . LEU A 1 84 ? 1.385 -20.355 -9.527 1.00 77.12 84 LEU A CA 1
ATOM 668 C C . LEU A 1 84 ? 0.062 -19.739 -9.064 1.00 77.12 84 LEU A C 1
ATOM 670 O O . LEU A 1 84 ? -0.097 -19.415 -7.891 1.00 77.12 84 LEU A O 1
ATOM 674 N N . ALA A 1 85 ? -0.854 -19.485 -10.002 1.00 71.12 85 ALA A N 1
ATOM 675 C CA . ALA A 1 85 ? -2.117 -18.799 -9.703 1.00 71.12 85 ALA A CA 1
ATOM 676 C C . ALA A 1 85 ? -2.991 -19.572 -8.698 1.00 71.12 85 ALA A C 1
ATOM 678 O O . ALA A 1 85 ? -3.662 -18.965 -7.869 1.00 71.12 85 ALA A O 1
ATOM 679 N N . ASP A 1 86 ? -2.921 -20.903 -8.718 1.00 69.94 86 ASP A N 1
ATOM 680 C CA . ASP A 1 86 ? -3.520 -21.776 -7.706 1.00 69.94 86 ASP A CA 1
ATOM 681 C C . ASP A 1 86 ? -2.956 -21.491 -6.306 1.00 69.94 86 ASP A C 1
ATOM 683 O O . ASP A 1 86 ? -3.710 -21.399 -5.343 1.00 69.94 86 ASP A O 1
ATOM 687 N N . LYS A 1 87 ? -1.647 -21.244 -6.191 1.00 72.38 87 LYS A N 1
ATOM 688 C CA . LYS A 1 87 ? -1.015 -20.890 -4.911 1.00 72.38 87 LYS A CA 1
ATOM 689 C C . LYS A 1 87 ? -1.339 -19.477 -4.446 1.00 72.38 87 LYS A C 1
ATOM 691 O O . LYS A 1 87 ? -1.430 -19.265 -3.245 1.00 72.38 87 LYS A O 1
ATOM 696 N N . LEU A 1 88 ? -1.542 -18.531 -5.365 1.00 68.25 88 LEU A N 1
ATOM 697 C CA . LEU A 1 88 ? -2.026 -17.192 -5.008 1.00 68.25 88 LEU A CA 1
ATOM 698 C C . LEU A 1 88 ? -3.431 -17.262 -4.405 1.00 68.25 88 LEU A C 1
ATOM 700 O O . LEU A 1 88 ? -3.679 -16.619 -3.393 1.00 68.25 88 LEU A O 1
ATOM 704 N N . SER A 1 89 ? -4.312 -18.096 -4.973 1.00 67.75 89 SER A N 1
ATOM 705 C CA . SER A 1 89 ? -5.679 -18.283 -4.463 1.00 67.75 89 SER A CA 1
ATOM 706 C C . SER A 1 89 ? -5.741 -18.895 -3.051 1.00 67.75 89 SER A C 1
ATOM 708 O O . SER A 1 89 ? -6.722 -18.709 -2.337 1.00 67.75 89 SER A O 1
ATOM 710 N N . GLU A 1 90 ? -4.689 -19.614 -2.651 1.00 71.50 90 GLU A N 1
ATOM 711 C CA . GLU A 1 90 ? -4.546 -20.262 -1.340 1.00 71.50 90 GLU A CA 1
ATOM 712 C C . GLU A 1 90 ? -3.793 -19.396 -0.315 1.00 71.50 90 GLU A C 1
ATOM 714 O O . GLU A 1 90 ? -3.722 -19.770 0.857 1.00 71.50 90 GLU A O 1
ATOM 719 N N . LEU A 1 91 ? -3.194 -18.276 -0.739 1.00 77.38 91 LEU A N 1
ATOM 720 C CA . LEU A 1 91 ? -2.388 -17.429 0.133 1.00 77.38 91 LEU A CA 1
ATOM 721 C C . LEU A 1 91 ? -3.302 -16.591 1.027 1.00 77.38 91 LEU A C 1
ATOM 723 O O . LEU A 1 91 ? -4.038 -15.725 0.546 1.00 77.38 91 LEU A O 1
ATOM 727 N N . ASP A 1 92 ? -3.240 -16.838 2.333 1.00 86.12 92 ASP A N 1
ATOM 728 C CA . ASP A 1 92 ? -3.965 -16.030 3.303 1.00 86.12 92 ASP A CA 1
ATOM 729 C C . ASP A 1 92 ? -3.401 -14.604 3.366 1.00 86.12 92 ASP A C 1
ATOM 731 O O . ASP A 1 92 ? -2.221 -14.353 3.097 1.00 86.12 92 ASP A O 1
ATOM 735 N N . PHE A 1 93 ? -4.266 -13.663 3.737 1.00 89.25 93 PHE A N 1
ATOM 736 C CA . PHE A 1 93 ? -3.920 -12.250 3.764 1.00 89.25 93 PHE A CA 1
ATOM 737 C C . PHE A 1 93 ? -2.742 -11.923 4.687 1.00 89.25 93 PHE A C 1
ATOM 739 O O . PHE A 1 93 ? -1.893 -11.129 4.297 1.00 89.25 93 PHE A O 1
ATOM 746 N N . ASN A 1 94 ? -2.650 -12.527 5.876 1.00 90.69 94 ASN A N 1
ATOM 747 C CA . ASN A 1 94 ? -1.584 -12.201 6.827 1.00 90.69 94 ASN A CA 1
ATOM 748 C C . ASN A 1 94 ? -0.216 -12.612 6.271 1.00 90.69 94 ASN A C 1
ATOM 750 O O . ASN A 1 94 ? 0.733 -11.832 6.325 1.00 90.69 94 ASN A O 1
ATOM 754 N N . THR A 1 95 ? -0.128 -13.801 5.669 1.00 88.50 95 THR A N 1
ATOM 755 C CA . THR A 1 95 ? 1.093 -14.253 4.991 1.00 88.50 95 THR A CA 1
ATOM 756 C C . THR A 1 95 ? 1.419 -13.368 3.785 1.00 88.50 95 THR A C 1
ATOM 758 O O . THR A 1 95 ? 2.581 -13.006 3.582 1.00 88.50 95 THR A O 1
ATOM 761 N N . ALA A 1 96 ? 0.414 -12.981 2.989 1.00 86.94 96 ALA A N 1
ATOM 762 C CA . ALA A 1 96 ? 0.611 -12.066 1.866 1.00 86.94 96 ALA A CA 1
ATOM 763 C C . ALA A 1 96 ? 1.119 -10.691 2.325 1.00 86.94 96 ALA A C 1
ATOM 765 O O . ALA A 1 96 ? 2.055 -10.159 1.728 1.00 86.94 96 ALA A O 1
ATOM 766 N N . PHE A 1 97 ? 0.538 -10.145 3.393 1.00 89.00 97 PHE A N 1
ATOM 767 C CA . PHE A 1 97 ? 0.920 -8.871 3.992 1.00 89.00 97 PHE A CA 1
ATOM 768 C C . PHE A 1 97 ? 2.358 -8.910 4.509 1.00 89.00 97 PHE A C 1
ATOM 770 O O . PHE A 1 97 ? 3.166 -8.095 4.074 1.00 89.00 97 PHE A O 1
ATOM 777 N N . ALA A 1 98 ? 2.718 -9.909 5.319 1.00 88.06 98 ALA A N 1
ATOM 778 C CA . ALA A 1 98 ? 4.082 -10.056 5.829 1.00 88.06 98 ALA A CA 1
ATOM 779 C C . ALA A 1 98 ? 5.117 -10.206 4.699 1.00 88.06 98 ALA A C 1
ATOM 781 O O . ALA A 1 98 ? 6.216 -9.659 4.745 1.00 88.06 98 ALA A O 1
ATOM 782 N N . SER A 1 99 ? 4.749 -10.879 3.601 1.00 84.00 99 SER A N 1
ATOM 783 C CA . SER A 1 99 ? 5.640 -11.035 2.440 1.00 84.00 99 SER A CA 1
ATOM 784 C C . SER A 1 99 ? 5.985 -9.726 1.719 1.00 84.00 99 SER A C 1
ATOM 786 O O . SER A 1 99 ? 6.886 -9.714 0.877 1.00 84.00 99 SER A O 1
ATOM 788 N N . THR A 1 100 ? 5.279 -8.631 2.018 1.00 82.31 100 THR A N 1
ATOM 789 C CA . THR A 1 100 ? 5.608 -7.312 1.473 1.00 82.31 100 THR A CA 1
ATOM 790 C C . THR A 1 100 ? 6.874 -6.717 2.079 1.00 82.31 100 THR A C 1
ATOM 792 O O . THR A 1 100 ? 7.533 -5.925 1.408 1.00 82.31 100 THR A O 1
ATOM 795 N N . GLY A 1 101 ? 7.214 -7.077 3.324 1.00 82.69 101 GLY A N 1
ATOM 796 C CA . GLY A 1 101 ? 8.279 -6.431 4.097 1.00 82.69 101 GLY A CA 1
ATOM 797 C C . GLY A 1 101 ? 8.010 -4.954 4.413 1.00 82.69 101 GLY A C 1
ATOM 798 O O . GLY A 1 101 ? 8.921 -4.229 4.817 1.00 82.69 101 GLY A O 1
ATOM 799 N N . TRP A 1 102 ? 6.784 -4.473 4.171 1.00 86.75 102 TRP A N 1
ATOM 800 C CA . TRP A 1 102 ? 6.422 -3.073 4.375 1.00 86.75 102 TRP A CA 1
ATOM 801 C C . TRP A 1 102 ? 6.480 -2.693 5.853 1.00 86.75 102 TRP A C 1
ATOM 803 O O . TRP A 1 102 ? 6.900 -1.584 6.179 1.00 86.75 102 TRP A O 1
ATOM 813 N N . PHE A 1 103 ? 6.088 -3.602 6.752 1.00 87.62 103 PHE A N 1
ATOM 814 C CA . PHE A 1 103 ? 6.088 -3.337 8.188 1.00 87.62 103 PHE A CA 1
ATOM 815 C C . PHE A 1 103 ? 7.502 -3.040 8.687 1.00 87.62 103 PHE A C 1
ATOM 817 O O . PHE A 1 103 ? 7.733 -1.999 9.296 1.00 87.62 103 PHE A O 1
ATOM 824 N N . GLU A 1 104 ? 8.472 -3.895 8.366 1.00 84.44 104 GLU A N 1
ATOM 825 C CA . GLU A 1 104 ? 9.862 -3.686 8.761 1.00 84.44 104 GLU A CA 1
ATOM 826 C C . GLU A 1 104 ? 10.454 -2.452 8.089 1.00 84.44 104 GLU A C 1
ATOM 828 O O . GLU A 1 104 ? 11.130 -1.668 8.749 1.00 84.44 104 GLU A O 1
ATOM 833 N N . TRP A 1 105 ? 10.192 -2.249 6.796 1.00 80.25 105 TRP A N 1
ATOM 834 C CA . TRP A 1 105 ? 10.720 -1.094 6.073 1.00 80.25 105 TRP A CA 1
ATOM 835 C C . TRP A 1 105 ? 10.207 0.232 6.655 1.00 80.25 105 TRP A C 1
ATOM 837 O O . TRP A 1 105 ? 10.996 1.137 6.928 1.00 80.25 105 TRP A O 1
ATOM 847 N N . SER A 1 106 ? 8.898 0.324 6.899 1.00 82.75 106 SER A N 1
ATOM 848 C CA . SER A 1 106 ? 8.247 1.532 7.426 1.00 82.75 106 SER A CA 1
ATOM 849 C C . SER A 1 106 ? 8.547 1.785 8.902 1.00 82.75 106 SER A C 1
ATOM 851 O O . SER A 1 106 ? 8.536 2.931 9.345 1.00 82.75 106 SER A O 1
ATOM 853 N N . ASN A 1 107 ? 8.866 0.733 9.656 1.00 80.56 107 ASN A N 1
ATOM 854 C CA . ASN A 1 107 ? 9.179 0.811 11.077 1.00 80.56 107 ASN A CA 1
ATOM 855 C C . ASN A 1 107 ? 10.690 0.826 11.368 1.00 80.56 107 ASN A C 1
ATOM 857 O O . ASN A 1 107 ? 11.109 0.500 12.477 1.00 80.56 107 ASN A O 1
ATOM 861 N N . ASN A 1 108 ? 11.533 1.143 10.377 1.00 78.12 108 ASN A N 1
ATOM 862 C CA . ASN A 1 108 ? 12.995 1.165 10.520 1.00 78.12 108 ASN A CA 1
ATOM 863 C C . ASN A 1 108 ? 13.571 -0.133 11.135 1.00 78.12 108 ASN A C 1
ATOM 865 O O . ASN A 1 108 ? 14.498 -0.110 11.944 1.00 78.12 108 ASN A O 1
ATOM 869 N N . TYR A 1 109 ? 13.003 -1.271 10.735 1.00 73.56 109 TYR A N 1
ATOM 870 C CA . TYR A 1 109 ? 13.342 -2.626 11.177 1.00 73.56 109 TYR A CA 1
ATOM 871 C C . TYR A 1 109 ? 13.112 -2.901 12.671 1.00 73.56 109 TYR A C 1
ATOM 873 O O . TYR A 1 109 ? 13.633 -3.882 13.210 1.00 73.56 109 TYR A O 1
ATOM 881 N N . GLU A 1 110 ? 12.314 -2.071 13.343 1.00 80.88 110 GLU A N 1
ATOM 882 C CA . GLU A 1 110 ? 11.850 -2.335 14.700 1.00 80.88 110 GLU A CA 1
ATOM 883 C C . GLU A 1 110 ? 10.711 -3.367 14.710 1.00 80.88 110 GLU A C 1
ATOM 885 O O . GLU A 1 110 ? 9.942 -3.516 13.759 1.00 80.88 110 GLU A O 1
ATOM 890 N N . THR A 1 111 ? 10.579 -4.087 15.825 1.00 77.31 111 THR A N 1
ATOM 891 C CA . THR A 1 111 ? 9.617 -5.205 15.960 1.00 77.31 111 THR A CA 1
ATOM 892 C C . THR A 1 111 ? 8.173 -4.782 16.246 1.00 77.31 111 THR A C 1
ATOM 894 O O . THR A 1 111 ? 7.269 -5.609 16.149 1.00 77.31 111 THR A O 1
ATOM 897 N N . ALA A 1 112 ? 7.943 -3.518 16.607 1.00 86.00 112 ALA A N 1
ATOM 898 C CA . ALA A 1 112 ? 6.616 -2.985 16.896 1.00 86.00 112 ALA A CA 1
ATOM 899 C C . ALA A 1 112 ? 6.526 -1.502 16.522 1.00 86.00 112 ALA A C 1
ATOM 901 O O . ALA A 1 112 ? 7.490 -0.754 16.706 1.00 86.00 112 ALA A O 1
ATOM 902 N N . MET A 1 113 ? 5.379 -1.089 15.991 1.00 92.62 113 MET A N 1
ATOM 903 C CA . MET A 1 113 ? 5.162 0.225 15.393 1.00 92.62 113 MET A CA 1
ATOM 904 C C . MET A 1 113 ? 4.384 1.122 16.351 1.00 92.62 113 MET A C 1
ATOM 906 O O . MET A 1 113 ? 3.216 0.880 16.638 1.00 92.62 113 MET A O 1
ATOM 910 N N . ASN A 1 114 ? 5.021 2.170 16.867 1.00 92.69 114 ASN A N 1
ATOM 911 C CA . ASN A 1 114 ? 4.322 3.170 17.677 1.00 92.69 114 ASN A CA 1
ATOM 912 C C . ASN A 1 114 ? 3.496 4.128 16.793 1.00 92.69 114 ASN A C 1
ATOM 914 O O . ASN A 1 114 ? 3.622 4.131 15.569 1.00 92.69 114 ASN A O 1
ATOM 918 N N . ILE A 1 115 ? 2.669 4.976 17.413 1.00 91.81 115 ILE A N 1
ATOM 919 C CA . ILE A 1 115 ? 1.769 5.886 16.684 1.00 91.81 115 ILE A CA 1
ATOM 920 C C . ILE A 1 115 ? 2.498 6.884 15.771 1.00 91.81 115 ILE A C 1
ATOM 922 O O . ILE A 1 115 ? 1.956 7.266 14.737 1.00 91.81 115 ILE A O 1
ATOM 926 N N . LEU A 1 116 ? 3.724 7.289 16.124 1.00 89.25 116 LEU A N 1
ATOM 927 C CA . LEU A 1 116 ? 4.522 8.185 15.290 1.00 89.25 116 LEU A CA 1
ATOM 928 C C . LEU A 1 116 ? 4.899 7.482 13.982 1.00 89.25 116 LEU A C 1
ATOM 930 O O . LEU A 1 116 ? 4.568 7.989 12.914 1.00 89.25 116 LEU A O 1
ATOM 934 N N . PHE A 1 117 ? 5.497 6.289 14.068 1.00 89.69 117 PHE A N 1
ATOM 935 C CA . PHE A 1 117 ? 5.860 5.505 12.883 1.00 89.69 117 PHE A CA 1
ATOM 936 C C . PHE A 1 117 ? 4.638 5.085 12.070 1.00 89.69 117 PHE A C 1
ATOM 938 O O . PHE A 1 117 ? 4.680 5.129 10.847 1.00 89.69 117 PHE A O 1
ATOM 945 N N . PHE A 1 118 ? 3.521 4.756 12.723 1.00 91.69 118 PHE A N 1
ATOM 946 C CA . PHE A 1 118 ? 2.269 4.473 12.024 1.00 91.69 118 PHE A CA 1
ATOM 947 C C . PHE A 1 118 ? 1.806 5.664 11.172 1.00 91.69 118 PHE A C 1
ATOM 949 O O . PHE A 1 118 ? 1.486 5.495 9.995 1.00 91.69 118 PHE A O 1
ATOM 956 N N . ASN A 1 119 ? 1.817 6.879 11.728 1.00 90.31 119 ASN A N 1
ATOM 957 C CA . ASN A 1 119 ? 1.422 8.081 10.991 1.00 90.31 119 ASN A CA 1
ATOM 958 C C . ASN A 1 119 ? 2.405 8.422 9.859 1.00 90.31 119 ASN A C 1
ATOM 960 O O . ASN A 1 119 ? 1.964 8.769 8.764 1.00 90.31 119 ASN A O 1
ATOM 964 N N . GLU A 1 120 ? 3.713 8.279 10.084 1.00 87.06 120 GLU A N 1
ATOM 965 C CA . GLU A 1 120 ? 4.743 8.476 9.051 1.00 87.06 120 GLU A CA 1
ATOM 966 C C . GLU A 1 120 ? 4.621 7.455 7.909 1.00 87.06 120 GLU A C 1
ATOM 968 O O . GLU A 1 120 ? 4.756 7.798 6.729 1.00 87.06 120 GLU A O 1
ATOM 973 N N . ALA A 1 121 ? 4.305 6.205 8.241 1.00 87.50 121 ALA A N 1
ATOM 974 C CA . ALA A 1 121 ? 4.106 5.142 7.270 1.00 87.50 121 ALA A CA 1
ATOM 975 C C . ALA A 1 121 ? 2.862 5.399 6.403 1.00 87.50 121 ALA A C 1
ATOM 977 O O . ALA A 1 121 ? 2.930 5.309 5.176 1.00 87.50 121 ALA A O 1
ATOM 978 N N . ILE A 1 122 ? 1.741 5.804 7.013 1.00 88.69 122 ILE A N 1
ATOM 979 C CA . ILE A 1 122 ? 0.530 6.197 6.275 1.00 88.69 122 ILE A CA 1
ATOM 980 C C . ILE A 1 122 ? 0.772 7.463 5.441 1.00 88.69 122 ILE A C 1
ATOM 982 O O . ILE A 1 122 ? 0.313 7.538 4.301 1.00 88.69 122 ILE A O 1
ATOM 986 N N . TYR A 1 123 ? 1.523 8.440 5.957 1.00 86.19 123 TYR A N 1
ATOM 987 C CA . TYR A 1 123 ? 1.936 9.604 5.171 1.00 86.19 123 TYR A CA 1
ATOM 988 C C . TYR A 1 123 ? 2.721 9.180 3.927 1.00 86.19 123 TYR A C 1
ATOM 990 O O . TYR A 1 123 ? 2.396 9.622 2.829 1.00 86.19 123 TYR A O 1
ATOM 998 N N . SER A 1 124 ? 3.678 8.261 4.071 1.00 81.38 124 SER A N 1
ATOM 999 C CA . SER A 1 124 ? 4.464 7.733 2.947 1.00 81.38 124 SER A CA 1
ATOM 1000 C C . SER A 1 124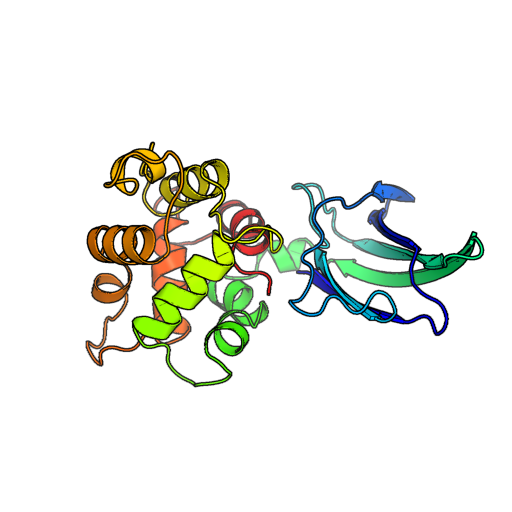 ? 3.583 7.034 1.905 1.00 81.38 124 SER A C 1
ATOM 1002 O O . SER A 1 124 ? 3.786 7.205 0.705 1.00 81.38 124 SER A O 1
ATOM 1004 N N . ILE A 1 125 ? 2.545 6.314 2.347 1.00 84.00 125 ILE A N 1
ATOM 1005 C CA . ILE A 1 125 ? 1.539 5.717 1.458 1.00 84.00 125 ILE A CA 1
ATOM 1006 C C . ILE A 1 125 ? 0.752 6.785 0.687 1.00 84.00 125 ILE A C 1
ATOM 1008 O O . ILE A 1 125 ? 0.465 6.604 -0.493 1.00 84.00 125 ILE A O 1
ATOM 1012 N N . LEU A 1 126 ? 0.353 7.875 1.340 1.00 85.38 126 LEU A N 1
ATOM 1013 C CA . LEU A 1 126 ? -0.510 8.901 0.743 1.00 85.38 126 LEU A CA 1
ATOM 1014 C C . LEU A 1 126 ? 0.272 9.970 -0.038 1.00 85.38 126 LEU A C 1
ATOM 1016 O O . LEU A 1 126 ? -0.312 10.707 -0.833 1.00 85.38 126 LEU A O 1
ATOM 1020 N N . ASN A 1 127 ? 1.591 10.011 0.144 1.00 78.62 127 ASN A N 1
ATOM 1021 C CA . ASN A 1 127 ? 2.523 10.936 -0.491 1.00 78.62 127 ASN A CA 1
ATOM 1022 C C . ASN A 1 127 ? 3.445 10.228 -1.507 1.00 78.62 127 ASN A C 1
ATOM 1024 O O . ASN A 1 127 ? 4.608 10.592 -1.650 1.00 78.62 127 ASN A O 1
ATOM 1028 N N . GLN A 1 128 ? 2.945 9.208 -2.220 1.00 67.56 128 GLN A N 1
ATOM 1029 C CA . GLN A 1 128 ? 3.731 8.409 -3.184 1.00 67.56 128 GLN A CA 1
ATOM 1030 C C . GLN A 1 128 ? 4.309 9.213 -4.369 1.00 67.56 128 GLN A C 1
ATOM 1032 O O . GLN A 1 128 ? 5.188 8.722 -5.077 1.00 67.56 128 GLN A O 1
ATOM 1037 N N . ASN A 1 129 ? 3.869 10.456 -4.589 1.00 55.09 129 ASN A N 1
ATOM 1038 C CA . ASN A 1 129 ? 4.481 11.362 -5.557 1.00 55.09 129 ASN A CA 1
ATOM 1039 C C . ASN A 1 129 ? 5.557 12.208 -4.857 1.00 55.09 129 ASN A C 1
ATOM 1041 O O . ASN A 1 129 ? 5.315 13.348 -4.486 1.00 55.09 129 ASN A O 1
ATOM 1045 N N . ASN A 1 130 ? 6.760 11.640 -4.714 1.00 52.88 130 ASN A N 1
ATOM 1046 C CA . ASN A 1 130 ? 7.948 12.173 -4.011 1.00 52.88 130 ASN A CA 1
ATOM 1047 C C . ASN A 1 130 ? 8.450 13.589 -4.401 1.00 52.88 130 ASN A C 1
ATOM 1049 O O . ASN A 1 130 ? 9.507 14.011 -3.933 1.00 52.88 130 ASN A O 1
ATOM 1053 N N . TRP A 1 131 ? 7.749 14.332 -5.256 1.00 53.22 131 TRP A N 1
ATOM 1054 C CA . TRP A 1 131 ? 8.264 15.547 -5.898 1.00 53.22 131 TRP A CA 1
ATOM 1055 C C . TRP A 1 131 ? 7.702 16.843 -5.323 1.00 53.22 131 TRP A C 1
ATOM 1057 O O . TRP A 1 131 ? 8.342 17.892 -5.428 1.00 53.22 131 TRP A O 1
ATOM 1067 N N . ASP A 1 132 ? 6.537 16.789 -4.687 1.00 60.19 132 ASP A N 1
ATOM 1068 C CA . ASP A 1 132 ? 6.051 17.868 -3.848 1.00 60.19 132 ASP A CA 1
ATOM 1069 C C . ASP A 1 132 ? 5.657 17.291 -2.485 1.00 60.19 132 ASP A C 1
ATOM 1071 O O . ASP A 1 132 ? 5.295 16.129 -2.346 1.00 60.19 132 ASP A O 1
ATOM 1075 N N . TYR A 1 133 ? 5.782 18.085 -1.425 1.00 61.69 133 TYR A N 1
ATOM 1076 C CA . TYR A 1 133 ? 5.306 17.700 -0.092 1.00 61.69 133 TYR A CA 1
ATOM 1077 C C . TYR A 1 133 ? 3.764 17.658 -0.031 1.00 61.69 133 TYR A C 1
ATOM 1079 O O . TYR A 1 133 ? 3.192 17.853 1.044 1.00 61.69 133 TYR A O 1
ATOM 1087 N N . SER A 1 134 ? 3.090 17.502 -1.177 1.00 67.06 134 SER A N 1
ATOM 1088 C CA . SER A 1 134 ? 1.646 17.565 -1.299 1.00 67.06 134 SER A CA 1
ATOM 1089 C C . SER A 1 134 ? 1.075 16.157 -1.424 1.00 67.06 134 SER A C 1
ATOM 1091 O O . SER A 1 134 ? 1.343 15.392 -2.346 1.00 67.06 134 SER A O 1
ATOM 1093 N N . ILE A 1 135 ? 0.246 15.822 -0.446 1.00 79.38 135 ILE A N 1
ATOM 1094 C CA . ILE A 1 135 ? -0.486 14.567 -0.429 1.00 79.38 135 ILE A CA 1
ATOM 1095 C C . ILE A 1 135 ? -1.490 14.568 -1.592 1.00 79.38 135 ILE A C 1
ATOM 1097 O O . ILE A 1 135 ? -2.293 15.497 -1.734 1.00 79.38 135 ILE A O 1
ATOM 1101 N N . ASP A 1 136 ? -1.503 13.496 -2.388 1.00 78.69 136 ASP A N 1
ATOM 1102 C CA . ASP A 1 136 ? -2.451 13.346 -3.492 1.00 78.69 136 ASP A CA 1
ATOM 1103 C C . ASP A 1 136 ? -3.879 13.174 -2.943 1.00 78.69 136 ASP A C 1
ATOM 1105 O O . ASP A 1 136 ? -4.265 12.134 -2.402 1.00 78.69 136 ASP A O 1
ATOM 1109 N N . THR A 1 137 ? -4.703 14.211 -3.101 1.00 85.38 137 THR A N 1
ATOM 1110 C CA . THR A 1 137 ? -6.094 14.220 -2.617 1.00 85.38 137 THR A CA 1
ATOM 1111 C C . THR A 1 137 ? -6.972 13.140 -3.262 1.00 85.38 137 THR A C 1
ATOM 1113 O O . THR A 1 137 ? -7.953 12.697 -2.650 1.00 85.38 137 THR A O 1
ATOM 1116 N N . THR A 1 138 ? -6.635 12.680 -4.472 1.00 84.81 138 THR A N 1
ATOM 1117 C CA . THR A 1 138 ? -7.299 11.538 -5.117 1.00 84.81 138 THR A CA 1
ATOM 1118 C C . THR A 1 138 ? -6.982 10.270 -4.341 1.00 84.81 138 THR A C 1
ATOM 1120 O O . THR A 1 138 ? -7.905 9.560 -3.932 1.00 84.81 138 THR A O 1
ATOM 1123 N N . LEU A 1 139 ? -5.701 10.043 -4.047 1.00 85.69 139 LEU A N 1
ATOM 1124 C CA . LEU A 1 139 ? -5.241 8.875 -3.302 1.00 85.69 139 LEU A CA 1
ATOM 1125 C C . LEU A 1 139 ? -5.814 8.834 -1.878 1.00 85.69 139 LEU A C 1
ATOM 1127 O O . LEU A 1 139 ? -6.226 7.769 -1.423 1.00 85.69 139 LEU A O 1
ATOM 1131 N N . VAL A 1 140 ? -5.951 9.985 -1.209 1.00 90.25 140 VAL A N 1
ATOM 1132 C CA . VAL A 1 140 ? -6.603 10.091 0.114 1.00 90.25 140 VAL A CA 1
ATOM 1133 C C . VAL A 1 140 ? -8.071 9.671 0.078 1.00 90.25 140 VAL A C 1
ATOM 1135 O O . VAL A 1 140 ? -8.551 9.005 0.996 1.00 90.25 140 VAL A O 1
ATOM 1138 N N . ASN A 1 141 ? -8.814 10.039 -0.968 1.00 90.25 141 ASN A N 1
ATOM 1139 C CA . ASN A 1 141 ? -10.203 9.594 -1.097 1.00 90.25 141 ASN A CA 1
ATOM 1140 C C . ASN A 1 141 ? -10.300 8.098 -1.336 1.00 90.25 141 ASN A C 1
ATOM 1142 O O . ASN A 1 141 ? -11.154 7.443 -0.745 1.00 90.25 141 ASN A O 1
ATOM 1146 N N . GLU A 1 142 ? -9.450 7.568 -2.210 1.00 90.75 142 GLU A N 1
ATOM 1147 C CA . GLU A 1 142 ? -9.420 6.136 -2.468 1.00 90.75 142 GLU A CA 1
ATOM 1148 C C . GLU A 1 142 ? -9.032 5.366 -1.203 1.00 90.75 142 GLU A C 1
ATOM 1150 O O . GLU A 1 142 ? -9.695 4.391 -0.870 1.00 90.75 142 GLU A O 1
ATOM 1155 N N . PHE A 1 143 ? -8.043 5.859 -0.448 1.00 92.00 143 PHE A N 1
ATOM 1156 C CA . PHE A 1 143 ? -7.699 5.336 0.873 1.00 92.00 143 PHE A CA 1
ATOM 1157 C C . PHE A 1 143 ? -8.904 5.350 1.813 1.00 92.00 143 PHE A C 1
ATOM 1159 O O . PHE A 1 143 ? -9.220 4.324 2.397 1.00 92.00 143 PHE A O 1
ATOM 1166 N N . GLY A 1 144 ? -9.634 6.463 1.916 1.00 92.00 144 GLY A N 1
ATOM 1167 C CA . GLY A 1 144 ? -10.830 6.528 2.758 1.00 92.00 144 GLY A CA 1
ATOM 1168 C C . GLY A 1 144 ? -11.903 5.511 2.383 1.00 92.00 144 GLY A C 1
ATOM 1169 O O . GLY A 1 144 ? -12.524 4.912 3.263 1.00 92.00 144 GLY A O 1
ATOM 1170 N N . LEU A 1 145 ? -12.108 5.284 1.086 1.00 91.25 145 LEU A N 1
ATOM 1171 C CA . LEU A 1 145 ? -13.042 4.274 0.597 1.00 91.25 145 LEU A CA 1
ATOM 1172 C C . LEU A 1 145 ? -12.557 2.855 0.922 1.00 91.25 145 LEU A C 1
ATOM 1174 O O . LEU A 1 145 ? -13.346 2.051 1.420 1.00 91.25 145 LEU A O 1
ATOM 1178 N N . ASP A 1 146 ? -11.275 2.571 0.690 1.00 91.56 146 ASP A N 1
ATOM 1179 C CA . ASP A 1 146 ? -10.672 1.254 0.910 1.00 91.56 146 ASP A CA 1
ATOM 1180 C C . ASP A 1 146 ? -10.478 0.922 2.400 1.00 91.56 146 ASP A C 1
ATOM 1182 O O . ASP A 1 146 ? -10.505 -0.255 2.764 1.00 91.56 146 ASP A O 1
ATOM 1186 N N . PHE A 1 147 ? -10.345 1.936 3.260 1.00 90.06 147 PHE A N 1
ATOM 1187 C CA . PHE A 1 147 ? -10.161 1.833 4.708 1.00 90.06 147 PHE A CA 1
ATOM 1188 C C . PHE A 1 147 ? -11.356 2.439 5.459 1.00 90.06 147 PHE A C 1
ATOM 1190 O O . PHE A 1 147 ? -11.238 3.451 6.141 1.00 90.06 147 PHE A O 1
ATOM 1197 N N . GLY A 1 148 ? -12.535 1.822 5.344 1.00 80.56 148 GLY A N 1
ATOM 1198 C CA . GLY A 1 148 ? -13.701 2.183 6.170 1.00 80.56 148 GLY A CA 1
ATOM 1199 C C . GLY A 1 148 ? -14.839 2.907 5.445 1.00 80.56 148 GLY A C 1
ATOM 1200 O O . GLY A 1 148 ? -15.787 3.353 6.092 1.00 80.56 148 GLY A O 1
ATOM 1201 N N . GLY A 1 149 ? -14.803 2.994 4.110 1.00 83.06 149 GLY A N 1
ATOM 1202 C CA . GLY A 1 149 ? -15.917 3.529 3.319 1.00 83.06 149 GLY A CA 1
ATOM 1203 C C . GLY A 1 149 ? -16.144 5.033 3.505 1.00 83.06 149 GLY A C 1
ATOM 1204 O O . GLY A 1 149 ? -17.252 5.535 3.296 1.00 83.06 149 GLY A O 1
ATOM 1205 N N . HIS A 1 150 ? -15.110 5.764 3.910 1.00 87.69 150 HIS A N 1
ATOM 1206 C CA . HIS A 1 150 ? -15.151 7.204 4.092 1.00 87.69 150 HIS A CA 1
ATOM 1207 C C . HIS A 1 150 ? -14.990 7.919 2.749 1.00 87.69 150 HIS A C 1
ATOM 1209 O O . HIS A 1 150 ? -13.945 7.867 2.107 1.00 87.69 150 HIS A O 1
ATOM 1215 N N . SER A 1 151 ? -16.021 8.646 2.327 1.00 88.69 151 SER A N 1
ATOM 1216 C CA . SER A 1 151 ? -15.946 9.505 1.144 1.00 88.69 151 SER A CA 1
ATOM 1217 C C . SER A 1 151 ? -15.472 10.913 1.504 1.00 88.69 151 SER A C 1
ATOM 1219 O O . SER A 1 151 ? -15.881 11.445 2.536 1.00 88.69 151 SER A O 1
ATOM 1221 N N . GLN A 1 152 ? -14.739 11.567 0.599 1.00 89.25 152 GLN A N 1
ATOM 1222 C CA . GLN A 1 152 ? -14.341 12.979 0.727 1.00 89.25 152 GLN A CA 1
ATOM 1223 C C . GLN A 1 152 ? -13.460 13.273 1.955 1.00 89.25 152 GLN A C 1
ATOM 1225 O O . GLN A 1 152 ? -13.533 14.375 2.501 1.00 89.25 152 GLN A O 1
ATOM 1230 N N . LEU A 1 153 ? -12.620 12.315 2.378 1.00 90.56 153 LEU A N 1
ATOM 1231 C CA . LEU A 1 153 ? -11.724 12.492 3.529 1.00 90.56 153 LEU A CA 1
ATOM 1232 C C . LEU A 1 153 ? -10.837 13.723 3.382 1.00 90.56 153 LEU A C 1
ATOM 1234 O O . LEU A 1 153 ? -10.736 14.496 4.329 1.00 90.56 153 LEU A O 1
ATOM 1238 N N . TRP A 1 154 ? -10.284 13.963 2.191 1.00 89.62 154 TRP A N 1
ATOM 1239 C CA . TRP A 1 154 ? -9.398 15.107 1.984 1.00 89.62 154 TRP A CA 1
ATOM 1240 C C . TRP A 1 154 ? -10.062 16.437 2.363 1.00 89.62 154 TRP A C 1
ATOM 1242 O O . TRP A 1 154 ? -9.467 17.224 3.079 1.00 89.62 154 TRP A O 1
ATOM 1252 N N . LYS A 1 155 ? -11.336 16.651 1.993 1.00 91.44 155 LYS A N 1
ATOM 1253 C CA . LYS A 1 155 ? -12.078 17.880 2.339 1.00 91.44 155 LYS A CA 1
ATOM 1254 C C . LYS A 1 155 ? -12.341 18.004 3.830 1.00 91.44 155 LYS A C 1
ATOM 1256 O O . LYS A 1 155 ? -12.543 19.105 4.329 1.00 91.44 155 LYS A O 1
ATOM 1261 N N . LYS A 1 156 ? -12.469 16.868 4.517 1.00 92.69 156 LYS A N 1
ATOM 1262 C CA . LYS A 1 156 ? -12.658 16.837 5.967 1.00 92.69 156 LYS A CA 1
ATOM 1263 C C . LYS A 1 156 ? -11.348 17.187 6.677 1.00 92.69 156 LYS A C 1
ATOM 1265 O O . LYS A 1 156 ? -11.392 17.819 7.729 1.00 92.69 156 LYS A O 1
ATOM 1270 N N . TRP A 1 157 ? -10.224 16.739 6.127 1.00 93.44 157 TRP A N 1
ATOM 1271 C CA . TRP A 1 157 ? -8.899 16.901 6.718 1.00 93.44 157 TRP A CA 1
ATOM 1272 C C . TRP A 1 157 ? -8.254 18.250 6.387 1.00 93.44 157 TRP A C 1
ATOM 1274 O O . TRP A 1 157 ? -7.554 18.772 7.243 1.00 93.44 157 TRP A O 1
ATOM 1284 N N . ASP A 1 158 ? -8.562 18.850 5.233 1.00 93.31 158 ASP A N 1
ATOM 1285 C CA . ASP A 1 158 ? -8.144 20.208 4.856 1.00 93.31 158 ASP A CA 1
ATOM 1286 C C . ASP A 1 158 ? -8.896 21.249 5.710 1.00 93.31 158 ASP A C 1
ATOM 1288 O O . ASP A 1 158 ? -9.988 21.737 5.389 1.00 93.31 158 ASP A O 1
ATOM 1292 N N . THR A 1 159 ? -8.338 21.533 6.885 1.00 93.31 159 THR A N 1
ATOM 1293 C CA . THR A 1 159 ? -8.934 22.414 7.892 1.00 93.31 159 THR A CA 1
ATOM 1294 C C . THR A 1 159 ? -8.641 23.878 7.619 1.00 93.31 159 THR A C 1
ATOM 1296 O O . THR A 1 159 ? -9.473 24.739 7.941 1.00 93.31 159 THR A O 1
ATOM 1299 N N . ASN A 1 160 ? -7.472 24.168 7.043 1.00 92.06 160 ASN A N 1
ATOM 1300 C CA . ASN A 1 160 ? -7.064 25.525 6.701 1.00 92.06 160 ASN A CA 1
ATOM 1301 C C . ASN A 1 160 ? -7.639 25.988 5.341 1.00 92.06 160 ASN A C 1
ATOM 1303 O O . ASN A 1 160 ? -7.648 27.194 5.076 1.00 92.06 160 ASN A O 1
ATOM 1307 N N . LYS A 1 161 ? -8.229 25.063 4.565 1.00 92.81 161 LYS A N 1
ATOM 1308 C CA . LYS A 1 161 ? -8.893 25.276 3.270 1.00 92.81 161 LYS A CA 1
ATOM 1309 C C . LYS A 1 161 ? -7.946 25.834 2.218 1.00 92.81 161 LYS A C 1
ATOM 1311 O O . LYS A 1 161 ? -8.319 26.758 1.486 1.00 92.81 161 LYS A O 1
ATOM 1316 N N . ASN A 1 162 ? -6.717 25.329 2.198 1.00 90.19 162 ASN A N 1
ATOM 1317 C CA . ASN A 1 162 ? -5.704 25.732 1.229 1.00 90.19 162 ASN A CA 1
ATOM 1318 C C . ASN A 1 162 ? -5.635 24.791 0.011 1.00 90.19 162 ASN A C 1
ATOM 1320 O O . ASN A 1 162 ? -4.758 24.991 -0.827 1.00 90.19 162 ASN A O 1
ATOM 1324 N N . ASP A 1 163 ? -6.560 23.825 -0.103 1.00 88.06 163 ASP A N 1
ATOM 1325 C CA . ASP A 1 163 ? -6.617 22.801 -1.157 1.00 88.06 163 ASP A CA 1
ATOM 1326 C C . ASP A 1 163 ? -5.384 21.869 -1.192 1.00 88.06 163 ASP A C 1
ATOM 1328 O O . ASP A 1 163 ? -5.149 21.157 -2.173 1.00 88.06 163 ASP A O 1
ATOM 1332 N N . HIS A 1 164 ? -4.621 21.825 -0.099 1.00 85.81 164 HIS A N 1
ATOM 1333 C CA . HIS A 1 164 ? -3.513 20.910 0.138 1.00 85.81 164 HIS A CA 1
ATOM 1334 C C . HIS A 1 164 ? -3.695 20.240 1.503 1.00 85.81 164 HIS A C 1
ATOM 1336 O O . HIS A 1 164 ? -4.355 20.773 2.384 1.00 85.81 164 HIS A O 1
ATOM 1342 N N . LEU A 1 165 ? -3.123 19.050 1.684 1.00 87.62 165 LEU A N 1
ATOM 1343 C CA . LEU A 1 165 ? -3.051 18.437 3.007 1.00 87.62 165 LEU A CA 1
ATOM 1344 C C . LEU A 1 165 ? -1.629 18.534 3.526 1.00 87.62 165 LEU A C 1
ATOM 1346 O O . LEU A 1 165 ? -0.684 18.057 2.895 1.00 87.62 165 LEU A O 1
ATOM 1350 N N . GLU A 1 166 ? -1.503 19.138 4.697 1.00 86.94 166 GLU A N 1
ATOM 1351 C CA . GLU A 1 166 ? -0.258 19.165 5.452 1.00 86.94 166 GLU A CA 1
ATOM 1352 C C . GLU A 1 166 ? -0.143 17.916 6.340 1.00 86.94 166 GLU A C 1
ATOM 1354 O O . GLU A 1 166 ? -1.139 17.285 6.704 1.00 86.94 166 GLU A O 1
ATOM 1359 N N . TYR A 1 167 ? 1.081 17.566 6.749 1.00 86.00 167 TYR A N 1
ATOM 1360 C CA . TYR A 1 167 ? 1.314 16.421 7.640 1.00 86.00 167 TYR A CA 1
ATOM 1361 C C . TYR A 1 167 ? 0.482 16.499 8.932 1.00 86.00 167 TYR A C 1
ATOM 1363 O O . TYR A 1 167 ? -0.074 15.501 9.375 1.00 86.00 167 TYR A O 1
ATOM 1371 N N . SER A 1 168 ? 0.338 17.695 9.510 1.00 89.94 168 SER A N 1
ATOM 1372 C CA . SER A 1 168 ? -0.462 17.933 10.720 1.00 89.94 168 SER A CA 1
ATOM 1373 C C . SER A 1 168 ? -1.965 17.694 10.512 1.00 89.94 168 SER A C 1
ATOM 1375 O O . SER A 1 168 ? -2.663 17.260 11.431 1.00 89.94 168 SER A O 1
ATOM 1377 N N . GLU A 1 169 ? -2.477 17.959 9.310 1.00 92.38 169 GLU A N 1
ATOM 1378 C CA . GLU A 1 169 ? -3.870 17.716 8.935 1.00 92.38 169 GLU A CA 1
ATOM 1379 C C . GLU A 1 169 ? -4.136 16.229 8.708 1.00 92.38 169 GLU A C 1
ATOM 1381 O O . GLU A 1 169 ? -5.151 15.712 9.184 1.00 92.38 169 GLU A O 1
ATOM 1386 N N . LEU A 1 170 ? -3.194 15.527 8.069 1.00 89.75 170 LEU A N 1
ATOM 1387 C CA . LEU A 1 170 ? -3.216 14.069 7.958 1.00 89.75 170 LEU A CA 1
ATOM 1388 C C . LEU A 1 170 ? -3.139 13.407 9.336 1.00 89.75 170 LEU A C 1
ATOM 1390 O O . LEU A 1 170 ? -3.963 12.548 9.630 1.00 89.75 170 LEU A O 1
ATOM 1394 N N . GLU A 1 171 ? -2.208 13.823 10.197 1.00 91.19 171 GLU A N 1
ATOM 1395 C CA . GLU A 1 171 ? -2.039 13.262 11.544 1.00 91.19 171 GLU A CA 1
ATOM 1396 C C . GLU A 1 171 ? -3.343 13.360 12.344 1.00 91.19 171 GLU A C 1
ATOM 1398 O O . GLU A 1 171 ? -3.843 12.364 12.875 1.00 91.19 171 GLU A O 1
ATOM 1403 N N . LYS A 1 172 ? -3.949 14.550 12.374 1.00 92.44 172 LYS A N 1
ATOM 1404 C CA . LYS A 1 172 ? -5.235 14.765 13.042 1.00 92.44 172 LYS A CA 1
ATOM 1405 C C . LYS A 1 172 ? -6.364 13.969 12.384 1.00 92.44 172 LYS A C 1
ATOM 1407 O O . LYS A 1 172 ? -7.228 13.430 13.075 1.00 92.44 172 LYS A O 1
ATOM 1412 N N . GLY A 1 173 ? -6.362 13.889 11.056 1.00 91.94 173 GLY A N 1
ATOM 1413 C CA . GLY A 1 173 ? -7.318 13.106 10.285 1.00 91.94 173 GLY A CA 1
ATOM 1414 C C . GLY A 1 173 ? -7.258 11.608 10.587 1.00 91.94 173 GLY A C 1
ATOM 1415 O O . GLY A 1 173 ? -8.305 10.972 10.717 1.00 91.94 173 GLY A O 1
ATOM 1416 N N . MET A 1 174 ? -6.054 11.064 10.759 1.00 92.00 174 MET A N 1
ATOM 1417 C CA . MET A 1 174 ? -5.810 9.669 11.127 1.00 92.00 174 MET A CA 1
ATOM 1418 C C . MET A 1 174 ? -6.199 9.378 12.579 1.00 92.00 174 MET A C 1
ATOM 1420 O O . MET A 1 174 ? -6.820 8.348 12.842 1.00 92.00 174 MET A O 1
ATOM 1424 N N . GLN A 1 175 ? -5.932 10.304 13.507 1.00 91.75 175 GLN A N 1
ATOM 1425 C CA . GLN A 1 175 ? -6.420 10.213 14.891 1.00 91.75 175 GLN A CA 1
ATOM 1426 C C . GLN A 1 175 ? -7.955 10.142 14.949 1.00 91.75 175 GLN A C 1
ATOM 1428 O O . GLN A 1 175 ? -8.523 9.353 15.698 1.00 91.75 175 GLN A O 1
ATOM 1433 N N . ASP A 1 176 ? -8.644 10.919 14.110 1.00 92.19 176 ASP A N 1
ATOM 1434 C CA . ASP A 1 176 ? -10.106 10.898 13.987 1.00 92.19 176 ASP A CA 1
ATOM 1435 C C . ASP A 1 176 ? -10.661 9.530 13.539 1.00 92.19 176 ASP A C 1
ATOM 1437 O O . ASP A 1 176 ? -11.798 9.189 13.883 1.00 92.19 176 ASP A O 1
ATOM 1441 N N . LEU A 1 177 ? -9.889 8.770 12.749 1.00 91.88 177 LEU A N 1
ATOM 1442 C CA . LEU A 1 177 ? -10.258 7.433 12.268 1.00 91.88 177 LEU A CA 1
ATOM 1443 C C . LEU A 1 177 ? -10.017 6.329 13.303 1.00 91.88 177 LEU A C 1
ATOM 1445 O O . LEU A 1 177 ? -10.612 5.263 13.176 1.00 91.88 177 LEU A O 1
ATOM 1449 N N . LYS A 1 178 ? -9.188 6.583 14.323 1.00 93.25 178 LYS A N 1
ATOM 1450 C CA . LYS A 1 178 ? -8.930 5.684 15.463 1.00 93.25 178 LYS A CA 1
ATOM 1451 C C . LYS A 1 178 ? -8.342 4.312 15.133 1.00 93.25 178 LYS A C 1
ATOM 1453 O O . LYS A 1 178 ? -8.328 3.436 15.990 1.00 93.25 178 LYS A O 1
ATOM 1458 N N . PHE A 1 179 ? -7.804 4.113 13.929 1.00 94.12 179 PHE A N 1
ATOM 1459 C CA . PHE A 1 179 ? -7.252 2.813 13.528 1.00 94.12 179 PHE A CA 1
ATOM 1460 C C . PHE A 1 179 ? -6.189 2.299 14.493 1.00 94.12 179 PHE A C 1
ATOM 1462 O O . PHE A 1 179 ? -6.261 1.150 14.903 1.00 94.12 179 PHE A O 1
ATOM 1469 N N . PHE A 1 180 ? -5.250 3.153 14.906 1.00 94.81 180 PHE A N 1
ATOM 1470 C CA . PHE A 1 180 ? -4.193 2.758 15.836 1.00 94.81 180 PHE A CA 1
ATOM 1471 C C . PHE A 1 180 ? -4.763 2.220 17.157 1.00 94.81 180 PHE A C 1
ATOM 1473 O O . PHE A 1 180 ? -4.396 1.142 17.607 1.00 94.81 180 PHE A O 1
ATOM 1480 N N . GLU A 1 181 ? -5.712 2.947 17.746 1.00 95.44 181 GLU A N 1
ATOM 1481 C CA . GLU A 1 181 ? -6.323 2.609 19.036 1.00 95.44 181 GLU A CA 1
ATOM 1482 C C . GLU A 1 181 ? -7.240 1.382 18.945 1.00 95.44 181 GLU A C 1
ATOM 1484 O O . GLU A 1 181 ? -7.348 0.615 19.901 1.00 95.44 181 GLU A O 1
ATOM 1489 N N . ASP A 1 182 ? -7.909 1.204 17.805 1.00 95.62 182 ASP A N 1
ATOM 1490 C CA . ASP A 1 182 ? -8.806 0.078 17.554 1.00 95.62 182 ASP A CA 1
ATOM 1491 C C . ASP A 1 182 ? -8.043 -1.211 17.193 1.00 95.62 182 ASP A C 1
ATOM 1493 O O . ASP A 1 182 ? -8.561 -2.317 17.401 1.00 95.62 182 ASP A O 1
ATOM 1497 N N . TRP A 1 183 ? -6.839 -1.090 16.625 1.00 96.12 183 TRP A N 1
ATOM 1498 C CA . TRP A 1 183 ? -6.010 -2.221 16.200 1.00 96.12 183 TRP A CA 1
ATOM 1499 C C . TRP A 1 183 ? -5.020 -2.683 17.271 1.00 96.12 183 TRP A C 1
ATOM 1501 O O . TRP A 1 183 ? -4.719 -3.875 17.298 1.00 96.12 183 TRP A O 1
ATOM 1511 N N . ASP A 1 184 ? -4.598 -1.803 18.182 1.00 97.06 184 ASP A N 1
ATOM 1512 C CA . ASP A 1 184 ? -3.827 -2.152 19.383 1.00 97.06 184 ASP A CA 1
ATOM 1513 C C . ASP A 1 184 ? -4.712 -2.950 20.363 1.00 97.06 184 ASP A C 1
ATOM 1515 O O . ASP A 1 184 ? -5.416 -2.420 21.235 1.00 97.06 184 ASP A O 1
ATOM 1519 N N . LYS A 1 185 ? -4.737 -4.274 20.184 1.00 96.38 185 LYS A N 1
ATOM 1520 C CA . LYS A 1 185 ? -5.632 -5.162 20.938 1.00 96.38 185 LYS A CA 1
ATOM 1521 C C . LYS A 1 185 ? -5.126 -5.395 22.347 1.00 96.38 185 LYS A C 1
ATOM 1523 O O . LYS A 1 185 ? -5.937 -5.581 23.264 1.00 96.38 185 LYS A O 1
ATOM 1528 N N . ASN A 1 186 ? -3.810 -5.474 22.503 1.00 96.12 186 ASN A N 1
ATOM 1529 C CA . ASN A 1 186 ? -3.182 -5.772 23.782 1.00 96.12 186 ASN A CA 1
ATOM 1530 C C . ASN A 1 186 ? -3.002 -4.506 24.658 1.00 96.12 186 ASN A C 1
ATOM 1532 O O . ASN A 1 186 ? -2.801 -4.642 25.870 1.00 96.12 186 ASN A O 1
ATOM 1536 N N . LYS A 1 187 ? -3.206 -3.312 24.079 1.00 96.38 187 LYS A N 1
ATOM 1537 C CA . LYS A 1 187 ? -3.121 -1.984 24.703 1.00 96.38 187 LYS A CA 1
ATOM 1538 C C . LYS A 1 187 ? -1.728 -1.638 25.212 1.00 96.38 187 LYS A C 1
ATOM 1540 O O . LYS A 1 187 ? -1.594 -1.011 26.272 1.00 96.38 187 LYS A O 1
ATOM 1545 N N . ASP A 1 188 ? -0.697 -2.071 24.499 1.00 96.31 188 ASP A N 1
ATOM 1546 C CA . ASP A 1 188 ? 0.694 -1.758 24.822 1.00 96.31 188 ASP A CA 1
ATOM 1547 C C . ASP A 1 188 ? 1.192 -0.454 24.163 1.00 96.31 188 ASP A C 1
ATOM 1549 O O . ASP A 1 188 ? 2.295 0.008 24.473 1.00 96.31 188 ASP A O 1
ATOM 1553 N N . ASN A 1 189 ? 0.323 0.231 23.407 1.00 95.19 189 ASN A N 1
ATOM 1554 C CA . ASN A 1 189 ? 0.581 1.460 22.651 1.00 95.19 189 ASN A CA 1
ATOM 1555 C C . ASN A 1 189 ? 1.558 1.279 21.483 1.00 95.19 189 ASN A C 1
ATOM 1557 O O . ASN A 1 189 ? 2.172 2.256 21.033 1.00 95.19 189 ASN A O 1
ATOM 1561 N N . VAL A 1 190 ? 1.705 0.054 20.986 1.00 95.62 190 VAL A N 1
ATOM 1562 C CA . VAL A 1 190 ? 2.364 -0.249 19.721 1.00 95.62 190 VAL A CA 1
ATOM 1563 C C . VAL A 1 190 ? 1.499 -1.217 18.914 1.00 95.62 190 VAL A C 1
ATOM 1565 O O . VAL A 1 190 ? 0.647 -1.914 19.442 1.00 95.62 190 VAL A O 1
ATOM 1568 N N . LEU A 1 191 ? 1.695 -1.242 17.601 1.00 96.31 191 LEU A N 1
ATOM 1569 C CA . LEU A 1 191 ? 1.111 -2.251 16.730 1.00 96.31 191 LEU A CA 1
ATOM 1570 C C . LEU A 1 191 ? 2.180 -3.282 16.398 1.00 96.31 191 LEU A C 1
ATOM 1572 O O . LEU A 1 191 ? 3.237 -2.945 15.856 1.00 96.31 191 LEU A O 1
ATOM 1576 N N . SER A 1 192 ? 1.899 -4.547 16.686 1.00 95.19 192 SER A N 1
ATOM 1577 C CA . SER A 1 192 ? 2.612 -5.652 16.046 1.00 95.19 192 SER A CA 1
ATOM 1578 C C . SER A 1 192 ? 2.225 -5.768 14.563 1.00 95.19 192 SER A C 1
ATOM 1580 O O . SER A 1 192 ? 1.150 -5.320 14.152 1.00 95.19 192 SER A O 1
ATOM 1582 N N . GLU A 1 193 ? 3.065 -6.422 13.751 1.00 94.19 193 GLU A N 1
ATOM 1583 C CA . GLU A 1 193 ? 2.727 -6.721 12.348 1.00 94.19 193 GLU A CA 1
ATOM 1584 C C . GLU A 1 193 ? 1.397 -7.482 12.247 1.00 94.19 193 GLU A C 1
ATOM 1586 O O . GLU A 1 193 ? 0.565 -7.196 11.387 1.00 94.19 193 GLU A O 1
ATOM 1591 N N . GLN A 1 194 ? 1.159 -8.409 13.179 1.00 94.00 194 GLN A N 1
ATOM 1592 C CA . GLN A 1 194 ? -0.078 -9.174 13.241 1.00 94.00 194 GLN A CA 1
ATOM 1593 C C . GLN A 1 194 ? -1.297 -8.288 13.539 1.00 94.00 194 GLN A C 1
ATOM 1595 O O . GLN A 1 194 ? -2.327 -8.450 12.892 1.00 94.00 194 GLN A O 1
ATOM 1600 N N . GLU A 1 195 ? -1.216 -7.363 14.498 1.00 95.88 195 GLU A N 1
ATOM 1601 C CA . GLU A 1 195 ? -2.329 -6.452 14.814 1.00 95.88 195 GLU A CA 1
ATOM 1602 C C . GLU A 1 195 ? -2.660 -5.527 13.648 1.00 95.88 195 GLU A C 1
ATOM 1604 O O . GLU A 1 195 ? -3.837 -5.340 13.328 1.00 95.88 195 GLU A O 1
ATOM 1609 N N . LEU A 1 196 ? -1.628 -5.013 12.975 1.00 94.62 196 LEU A N 1
ATOM 1610 C CA . LEU A 1 196 ? -1.798 -4.214 11.772 1.00 94.62 196 LEU A CA 1
ATOM 1611 C C . LEU A 1 196 ? -2.464 -5.031 10.657 1.00 94.62 196 LEU A C 1
ATOM 1613 O O . LEU A 1 196 ? -3.484 -4.603 10.117 1.00 94.62 196 LEU A O 1
ATOM 1617 N N . ALA A 1 197 ? -1.934 -6.218 10.343 1.00 94.31 197 ALA A N 1
ATOM 1618 C CA . ALA A 1 197 ? -2.496 -7.090 9.316 1.00 94.31 197 ALA A CA 1
ATOM 1619 C C . ALA A 1 197 ? -3.954 -7.455 9.644 1.00 94.31 197 ALA A C 1
ATOM 1621 O O . ALA A 1 197 ? -4.854 -7.277 8.827 1.00 94.31 197 ALA A O 1
ATOM 1622 N N . GLU A 1 198 ? -4.252 -7.868 10.872 1.00 93.62 198 GLU A N 1
ATOM 1623 C CA . GLU A 1 198 ? -5.626 -8.185 11.266 1.00 93.62 198 GLU A CA 1
ATOM 1624 C C . GLU A 1 198 ? -6.565 -6.968 11.193 1.00 93.62 198 GLU A C 1
ATOM 1626 O O . GLU A 1 198 ? -7.741 -7.118 10.846 1.00 93.62 198 GLU A O 1
ATOM 1631 N N . GLY A 1 199 ? -6.073 -5.771 11.521 1.00 94.00 199 GLY A N 1
ATOM 1632 C CA . GLY A 1 199 ? -6.813 -4.517 11.405 1.00 94.00 199 GLY A CA 1
ATOM 1633 C C . GLY A 1 199 ? -7.170 -4.177 9.959 1.00 94.00 199 GLY A C 1
ATOM 1634 O O . GLY A 1 199 ? -8.344 -3.954 9.645 1.00 94.00 199 GLY A O 1
ATOM 1635 N N . VAL A 1 200 ? -6.176 -4.218 9.069 1.00 94.31 200 VAL A N 1
ATOM 1636 C CA . VAL A 1 200 ? -6.344 -3.991 7.625 1.00 94.31 200 VAL A CA 1
ATOM 1637 C C . VAL A 1 200 ? -7.252 -5.053 7.008 1.00 94.31 200 VAL A C 1
ATOM 1639 O O . VAL A 1 200 ? -8.210 -4.718 6.310 1.00 94.31 200 VAL A O 1
ATOM 1642 N N . GLY A 1 201 ? -7.007 -6.328 7.312 1.00 92.94 201 GLY A N 1
ATOM 1643 C CA . GLY A 1 201 ? -7.769 -7.450 6.775 1.00 92.94 201 GLY A CA 1
ATOM 1644 C C . GLY A 1 201 ? -9.262 -7.337 7.084 1.00 92.94 201 GLY A C 1
ATOM 1645 O O . GLY A 1 201 ? -10.089 -7.505 6.194 1.00 92.94 201 GLY A O 1
ATOM 1646 N N . LYS A 1 202 ? -9.630 -6.930 8.306 1.00 91.81 202 LYS A N 1
ATOM 1647 C CA . LYS A 1 202 ? -11.038 -6.685 8.671 1.00 91.81 202 LYS A CA 1
ATOM 1648 C C . LYS A 1 202 ? -11.712 -5.583 7.854 1.00 91.81 202 LYS A C 1
ATOM 1650 O O . LYS A 1 202 ? -12.925 -5.635 7.673 1.00 91.81 202 LYS A O 1
ATOM 1655 N N . LEU A 1 203 ? -10.968 -4.564 7.422 1.00 92.38 203 LEU A N 1
ATOM 1656 C CA . LEU A 1 203 ? -11.516 -3.507 6.567 1.00 92.38 203 LEU A CA 1
ATOM 1657 C C . LEU A 1 203 ? -11.677 -3.975 5.120 1.00 92.38 203 LEU A C 1
ATOM 1659 O O . LEU A 1 203 ? -12.529 -3.455 4.398 1.00 92.38 203 LEU A O 1
ATOM 1663 N N . TRP A 1 204 ? -10.845 -4.920 4.686 1.00 92.88 204 TRP A N 1
ATOM 1664 C CA . TRP A 1 204 ? -10.825 -5.408 3.311 1.00 92.88 204 TRP A CA 1
ATOM 1665 C C . TRP A 1 204 ? -11.657 -6.667 3.086 1.00 92.88 204 TRP A C 1
ATOM 1667 O O . TRP A 1 204 ? -11.934 -6.968 1.933 1.00 92.88 204 TRP A O 1
ATOM 1677 N N . ASP A 1 205 ? -12.115 -7.327 4.148 1.00 91.56 205 ASP A N 1
ATOM 1678 C CA . ASP A 1 205 ? -13.191 -8.321 4.122 1.00 91.56 205 ASP A CA 1
ATOM 1679 C C . ASP A 1 205 ? -14.524 -7.647 3.726 1.00 91.56 205 ASP A C 1
ATOM 1681 O O . ASP A 1 205 ? -15.282 -7.132 4.560 1.00 91.56 205 ASP A O 1
ATOM 1685 N N . VAL A 1 206 ? -14.790 -7.577 2.418 1.00 87.94 206 VAL A N 1
ATOM 1686 C CA . VAL A 1 206 ? -15.931 -6.838 1.856 1.00 87.94 206 VAL A CA 1
ATOM 1687 C C . VAL A 1 206 ? -17.228 -7.598 2.106 1.00 87.94 206 VAL A C 1
ATOM 1689 O O . VAL A 1 206 ? -18.272 -6.987 2.373 1.00 87.94 206 VAL A O 1
ATOM 1692 N N . ASN A 1 207 ? -17.179 -8.925 1.998 1.00 88.94 207 ASN A N 1
ATOM 1693 C CA . ASN A 1 207 ? -18.353 -9.779 2.139 1.00 88.94 207 ASN A CA 1
ATOM 1694 C C . ASN A 1 207 ? -18.668 -10.136 3.614 1.00 88.94 207 ASN A C 1
ATOM 1696 O O . ASN A 1 207 ? -19.784 -10.588 3.897 1.00 88.94 207 ASN A O 1
ATOM 1700 N N . LYS A 1 208 ? -17.745 -9.833 4.542 1.00 89.44 208 LYS A N 1
ATOM 1701 C CA . LYS A 1 208 ? -17.833 -10.039 5.997 1.00 89.44 208 LYS A CA 1
ATOM 1702 C C . LYS A 1 208 ? -17.931 -11.506 6.405 1.00 89.44 208 LYS A C 1
ATOM 1704 O O . LYS A 1 208 ? -18.619 -11.830 7.383 1.00 89.44 208 LYS A O 1
ATOM 1709 N N . ASP A 1 209 ? -17.284 -12.396 5.662 1.00 90.94 209 ASP A N 1
ATOM 1710 C CA . ASP A 1 209 ? -17.234 -13.825 5.975 1.00 90.94 209 ASP A CA 1
ATOM 1711 C C . ASP A 1 209 ? -16.050 -14.211 6.890 1.00 90.94 209 ASP A C 1
ATOM 1713 O O . ASP A 1 209 ? -15.961 -15.361 7.331 1.00 90.94 209 ASP A O 1
ATOM 1717 N N . ASN A 1 210 ? -15.244 -13.226 7.311 1.00 86.75 210 ASN A N 1
ATOM 1718 C CA . ASN A 1 210 ? -14.006 -13.348 8.089 1.00 86.75 210 ASN A CA 1
ATOM 1719 C C . ASN A 1 210 ? -12.852 -14.020 7.333 1.00 86.75 210 ASN A C 1
ATOM 1721 O O . ASN A 1 210 ? -11.884 -14.463 7.962 1.00 86.75 210 ASN A O 1
ATOM 1725 N N . VAL A 1 211 ? -12.936 -14.100 6.006 1.00 86.94 211 VAL A N 1
ATOM 1726 C CA . VAL A 1 211 ? -11.883 -14.604 5.133 1.00 86.94 211 VAL A CA 1
ATOM 1727 C C . VAL A 1 211 ? -11.586 -13.544 4.085 1.00 86.94 211 VAL A C 1
ATOM 1729 O O . VAL A 1 211 ? -12.355 -13.326 3.163 1.00 86.94 211 VAL A O 1
ATOM 1732 N N . VAL A 1 212 ? -10.413 -12.923 4.183 1.00 88.50 212 VAL A N 1
ATOM 1733 C CA . VAL A 1 212 ? -9.963 -11.991 3.148 1.00 88.50 212 VAL A CA 1
ATOM 1734 C C . VAL A 1 212 ? -9.391 -12.798 1.993 1.00 88.50 212 VAL A C 1
ATOM 1736 O O . VAL A 1 212 ? -8.299 -13.370 2.081 1.00 88.50 212 VAL A O 1
ATOM 1739 N N . THR A 1 213 ? -10.149 -12.865 0.911 1.00 86.31 213 THR A N 1
ATOM 1740 C CA . THR A 1 213 ? -9.756 -13.591 -0.292 1.00 86.31 213 THR A CA 1
ATOM 1741 C C . THR A 1 213 ? -8.736 -12.793 -1.115 1.00 86.31 213 THR A C 1
ATOM 1743 O O . THR A 1 213 ? -8.679 -11.564 -1.024 1.00 86.31 213 THR A O 1
ATOM 1746 N N . PRO A 1 214 ? -7.931 -13.454 -1.964 1.00 82.88 214 PRO A N 1
ATOM 1747 C CA . PRO A 1 214 ? -6.982 -12.765 -2.843 1.00 82.88 214 PRO A CA 1
ATOM 1748 C C . PRO A 1 214 ? -7.619 -11.693 -3.731 1.00 82.88 214 PRO A C 1
ATOM 1750 O O . PRO A 1 214 ? -7.038 -10.623 -3.894 1.00 82.88 214 PRO A O 1
ATOM 1753 N N . ASP A 1 215 ? -8.847 -11.914 -4.204 1.00 81.81 215 ASP A N 1
ATOM 1754 C CA . ASP A 1 215 ? -9.599 -10.917 -4.976 1.00 81.81 215 ASP A CA 1
ATOM 1755 C C . ASP A 1 215 ? -9.903 -9.638 -4.167 1.00 81.81 215 ASP A C 1
ATOM 1757 O O . ASP A 1 215 ? -10.025 -8.553 -4.741 1.00 81.81 215 ASP A O 1
ATOM 1761 N N . GLU A 1 216 ? -10.005 -9.738 -2.838 1.00 86.00 216 GLU A N 1
ATOM 1762 C CA . GLU A 1 216 ? -10.276 -8.607 -1.94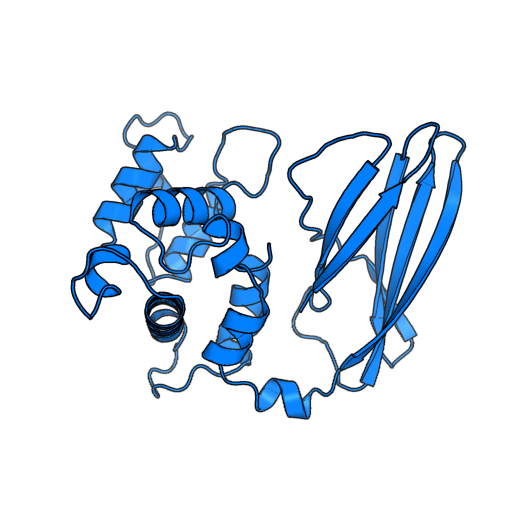4 1.00 86.00 216 GLU A CA 1
ATOM 1763 C C . GLU A 1 216 ? -9.016 -7.820 -1.570 1.00 86.00 216 GLU A C 1
ATOM 1765 O O . GLU A 1 216 ? -9.083 -6.591 -1.437 1.00 86.00 216 GLU A O 1
ATOM 1770 N N . TYR A 1 217 ? -7.866 -8.493 -1.422 1.00 85.69 217 TYR A N 1
ATOM 1771 C CA . TYR A 1 217 ? -6.647 -7.847 -0.930 1.00 85.69 217 TYR A CA 1
ATOM 1772 C C . TYR A 1 217 ? -5.589 -7.554 -1.991 1.00 85.69 217 TYR A C 1
ATOM 1774 O O . TYR A 1 217 ? -4.851 -6.588 -1.817 1.00 85.69 217 TYR A O 1
ATOM 1782 N N . GLU A 1 218 ? -5.464 -8.341 -3.065 1.00 81.31 218 GLU A N 1
ATOM 1783 C CA . GLU A 1 218 ? -4.268 -8.323 -3.927 1.00 81.31 218 GLU A CA 1
ATOM 1784 C C . GLU A 1 218 ? -4.000 -6.924 -4.489 1.00 81.31 218 GLU A C 1
ATOM 1786 O O . GLU A 1 218 ? -2.906 -6.375 -4.338 1.00 81.31 218 GLU A O 1
ATOM 1791 N N . ARG A 1 219 ? -5.031 -6.296 -5.063 1.00 79.44 219 ARG A N 1
ATOM 1792 C CA . ARG A 1 219 ? -4.915 -4.953 -5.640 1.00 79.44 219 ARG A CA 1
ATOM 1793 C C . ARG A 1 219 ? -4.596 -3.891 -4.590 1.00 79.44 219 ARG A C 1
ATOM 1795 O O . ARG A 1 219 ? -3.792 -2.999 -4.853 1.00 79.44 219 ARG A O 1
ATOM 1802 N N . LYS A 1 220 ? -5.230 -3.965 -3.422 1.00 86.75 220 LYS A N 1
ATOM 1803 C CA . LYS A 1 220 ? -5.039 -2.976 -2.356 1.00 86.75 220 LYS A CA 1
ATOM 1804 C C . LYS A 1 220 ? -3.664 -3.132 -1.703 1.00 86.75 220 LYS A C 1
ATOM 1806 O O . LYS A 1 220 ? -2.999 -2.139 -1.441 1.00 86.75 220 LYS A O 1
ATOM 1811 N N . LEU A 1 221 ? -3.191 -4.365 -1.536 1.00 85.88 221 LEU A N 1
ATOM 1812 C CA . LEU A 1 221 ? -1.857 -4.679 -1.031 1.00 85.88 221 LEU A CA 1
ATOM 1813 C C . LEU A 1 221 ? -0.769 -4.148 -1.968 1.00 85.88 221 LEU A C 1
ATOM 1815 O O . LEU A 1 221 ? 0.175 -3.520 -1.505 1.00 85.88 221 LEU A O 1
ATOM 1819 N N . LEU A 1 222 ? -0.935 -4.315 -3.284 1.00 79.12 222 LEU A N 1
ATOM 1820 C CA . LEU A 1 222 ? -0.022 -3.736 -4.277 1.00 79.12 222 LEU A CA 1
ATOM 1821 C C . LEU A 1 222 ? 0.004 -2.208 -4.246 1.00 79.12 222 LEU A C 1
ATOM 1823 O O . LEU A 1 222 ? 1.042 -1.604 -4.480 1.00 79.12 222 LEU A O 1
ATOM 1827 N N . LYS A 1 223 ? -1.149 -1.591 -4.005 1.00 81.31 223 LYS A N 1
ATOM 1828 C CA . LYS A 1 223 ? -1.299 -0.140 -4.018 1.00 81.31 223 LYS A CA 1
ATOM 1829 C C . LYS A 1 223 ? -0.728 0.525 -2.765 1.00 81.31 223 LYS A C 1
ATOM 1831 O O . LYS A 1 223 ? -0.117 1.584 -2.866 1.00 81.31 223 LYS A O 1
ATOM 1836 N N . TYR A 1 224 ? -0.978 -0.067 -1.599 1.00 85.94 224 TYR A N 1
ATOM 1837 C CA . TYR A 1 224 ? -0.719 0.569 -0.307 1.00 85.94 224 TYR A CA 1
ATOM 1838 C C . TYR A 1 224 ? 0.495 0.005 0.428 1.00 85.94 224 TYR A C 1
ATOM 1840 O O . TYR A 1 224 ? 1.126 0.735 1.175 1.00 85.94 224 TYR A O 1
ATOM 1848 N N . PHE A 1 225 ? 0.834 -1.268 0.233 1.00 84.56 225 PHE A N 1
ATOM 1849 C CA . PHE A 1 225 ? 1.825 -1.962 1.060 1.00 84.56 225 PHE A CA 1
ATOM 1850 C C . PHE A 1 225 ? 2.959 -2.565 0.236 1.00 84.56 225 PHE A C 1
ATOM 1852 O O . PHE A 1 225 ? 3.566 -3.543 0.648 1.00 84.56 225 PHE A O 1
ATOM 1859 N N . LEU A 1 226 ? 3.262 -2.009 -0.936 1.00 75.31 226 LEU A N 1
ATOM 1860 C CA . LEU A 1 226 ? 4.564 -2.245 -1.552 1.00 75.31 226 LEU A CA 1
ATOM 1861 C C . LEU A 1 226 ? 5.528 -1.144 -1.090 1.00 75.31 226 LEU A C 1
ATOM 1863 O O . LEU A 1 226 ? 5.154 0.026 -1.195 1.00 75.31 226 LEU A O 1
ATOM 1867 N N . PRO A 1 227 ? 6.704 -1.503 -0.535 1.00 59.94 227 PRO A N 1
ATOM 1868 C CA . PRO A 1 227 ? 7.754 -0.536 -0.221 1.00 59.94 227 PRO A CA 1
ATOM 1869 C C . PRO A 1 227 ? 8.338 0.114 -1.484 1.00 59.94 227 PRO A C 1
ATOM 1871 O O . PRO A 1 227 ? 8.072 -0.393 -2.602 1.00 59.94 227 PRO A O 1
#

Radius of gyration: 19.04 Å; chains: 1; bounding box: 47×48×51 Å